Protein AF-A0A6C0BA20-F1 (afdb_monomer_lite)

Radius of gyration: 25.84 Å; chains: 1; bounding box: 67×53×80 Å

Foldseek 3Di:
DDFWDWADWDDDDQKIKIKIFDAAPLQVVLLQCLQFWVDKAKFFALVFKDWPDFPDPDDSSLLSLLRRQAHFLDDPDPVQQQQKKKKAKDKAAAQAKDFDFLVRIFIGGNNHTDPDRRFFADPPPRHGHTRDIWHYDDPPDMGIIIMMGGMDMDICNPSVRGRFKHKDKAFAFPQVVLVVVVVVVVDPDPVVVVVSVVPVSSVHGDHRMMMMMMGGPRVSHDRSLRSSLSSLVSLLVLLQVLLPDDWDWDADPDPAPLKIKTKAFQDDSSNLVLLQVLLVPDDDPWAWPDWDKDDPDPPDRIIIIMTHGPDHDDPVRVSVSSSVSSNVSSSSSCNSVVDDDD

InterPro domains:
  IPR011263 DNA-directed RNA polymerase, RpoA/D/Rpb3-type [PF01193] (17-238)
  IPR011263 DNA-directed RNA polymerase, RpoA/D/Rpb3-type [SM00662] (15-245)
  IPR036603 RNA polymerase, RBP11-like subunit [G3DSA:3.30.1360.10] (10-239)
  IPR036603 RNA polymerase, RBP11-like subunit [G3DSA:3.30.1360.10] (243-342)
  IPR036603 RNA polymerase, RBP11-like subunit [SSF55257] (10-244)
  IPR036603 RNA polymerase, RBP11-like subunit [SSF55257] (254-327)
  IPR036643 DNA-directed RNA polymerase, insert domain superfamily [G3DSA:2.170.120.12] (41-160)
  IPR050518 Archaeal Rpo3/Eukaryotic RPB3 RNA Polymerase Subunit [PTHR11800] (11-136)

Sequence (342 aa):
MAYPILANEDVRDDMLTFTLKNTDVSIANALRRTILGNIRAVVIAKTDCMITVNTTRFNNEILKQRFACLPICLSPNEEEIKTFTLELNKSNSTSATVMVTTEDFKIIENGKPSSKRLFLPDPMTNQYIDILRLRPKMGNVVESIQMTAILSITTGSQTGTANMGNCFYKYTINHEKAEQEWAKKGNDDKHAKKDWDLLDAKRFVIPTSFDFTVESYVTAIYSPTQLIQIACKVIEKELLMFSEHSLQIQPSETTMEKCVDLILHNCDYTIGKTLEYYLFTTKFNIDITYITFLKNHPHDKHGILRIAFKEDQTEETITAMFSEACKESIKYFNVGKELKSK

Organism: NCBI:txid1070528

pLDDT: mean 90.84, std 5.76, range [49.0, 97.31]

Secondary structure (DSSP, 8-state):
-PPPEEEEEEEETTEEEEEEES--HHHHHHHHHHHHHTSEEEE--GGGEEEEEE-SSS-HHHHHHHHHTSPP-----HHHHTTEEEEEEEE--SSS-EEEEGGGPEEEETTEE----SSPPPTTT-PPPEEEEEPPPBTTB--EEEEEEE-EEEEHHHHSS---EEEEEEEEE-HHHHHHHHHHT----HHHHHHHHHTGGGG-EEEEEEEEEEEES-TTT--HHHHHHHHHHHHHHHHHHHHHSPPEEEE-SSS-TTEEEEEEET--HHHHHHHHHHHHHS--SS-EEEEEEE-SSTT-SEEEEEEEESS---HHHHHHHHHHHHHHHGGGGTHHHH----

Structure (mmCIF, N/CA/C/O backbone):
data_AF-A0A6C0BA20-F1
#
_entry.id   AF-A0A6C0BA20-F1
#
loop_
_atom_site.group_PDB
_atom_site.id
_atom_site.type_symbol
_atom_site.label_atom_id
_atom_site.label_alt_id
_atom_site.label_comp_id
_atom_site.label_asym_id
_atom_site.label_entity_id
_atom_site.label_seq_id
_atom_site.pdbx_PDB_ins_code
_atom_site.Cartn_x
_atom_site.Cartn_y
_atom_site.Cartn_z
_atom_site.occupancy
_atom_site.B_iso_or_equiv
_atom_site.auth_seq_id
_atom_site.auth_comp_id
_atom_site.auth_asym_id
_atom_site.auth_atom_id
_atom_site.pdbx_PDB_model_num
ATOM 1 N N . MET A 1 1 ? -9.093 -8.530 25.578 1.00 59.41 1 MET A N 1
ATOM 2 C CA . MET A 1 1 ? -9.132 -8.444 24.103 1.00 59.41 1 MET A CA 1
ATOM 3 C C . MET A 1 1 ? -8.461 -9.665 23.521 1.00 59.41 1 MET A C 1
ATOM 5 O O . MET A 1 1 ? -7.465 -10.097 24.086 1.00 59.41 1 MET A O 1
ATOM 9 N N . ALA A 1 2 ? -8.993 -10.216 22.433 1.00 73.62 2 ALA A N 1
ATOM 10 C CA . ALA A 1 2 ? -8.269 -11.206 21.643 1.00 73.62 2 ALA A CA 1
ATOM 11 C C . ALA A 1 2 ? -7.452 -10.464 20.577 1.00 73.62 2 ALA A C 1
ATOM 13 O O . ALA A 1 2 ? -7.979 -9.554 19.940 1.00 73.62 2 ALA A O 1
ATOM 14 N N . TYR A 1 3 ? -6.177 -10.820 20.427 1.00 86.25 3 TYR A N 1
ATOM 15 C CA . TYR A 1 3 ? -5.346 -10.315 19.337 1.00 86.25 3 TYR A CA 1
ATOM 16 C C . TYR A 1 3 ? -5.544 -11.175 18.076 1.00 86.25 3 TYR A C 1
ATOM 18 O O . TYR A 1 3 ? -5.985 -12.325 18.195 1.00 86.25 3 TYR A O 1
ATOM 26 N N . PRO A 1 4 ? -5.250 -10.631 16.880 1.00 91.50 4 PRO A N 1
ATOM 27 C CA . PRO A 1 4 ? -5.424 -11.334 15.626 1.00 91.50 4 PRO A CA 1
ATOM 28 C C . PRO A 1 4 ? -4.555 -12.586 15.563 1.00 91.50 4 PRO A C 1
ATOM 30 O O . PRO A 1 4 ? -3.438 -12.590 16.070 1.00 91.50 4 PRO A O 1
ATOM 33 N N . ILE A 1 5 ? -5.080 -13.636 14.935 1.00 91.19 5 ILE A N 1
ATOM 34 C CA . ILE A 1 5 ? -4.395 -14.925 14.772 1.00 91.19 5 ILE A CA 1
ATOM 35 C C . ILE A 1 5 ? -4.441 -15.320 13.299 1.00 91.19 5 ILE A C 1
ATOM 37 O O . ILE A 1 5 ? -5.488 -15.190 12.655 1.00 91.19 5 ILE A O 1
ATOM 41 N N . LEU A 1 6 ? -3.323 -15.830 12.786 1.00 92.06 6 LEU A N 1
ATOM 42 C CA . LEU A 1 6 ? -3.225 -16.395 11.443 1.00 92.06 6 LEU A CA 1
ATOM 43 C C . LEU A 1 6 ? -3.636 -17.871 11.429 1.00 92.06 6 LEU A C 1
ATOM 45 O O . LEU A 1 6 ? -3.341 -18.638 12.345 1.00 92.06 6 LEU A O 1
ATOM 49 N N . ALA A 1 7 ? -4.348 -18.272 10.383 1.00 91.38 7 ALA A N 1
ATOM 50 C CA . ALA A 1 7 ? -4.738 -19.653 10.136 1.00 91.38 7 ALA A CA 1
ATOM 51 C C . ALA A 1 7 ? -4.775 -19.940 8.630 1.00 91.38 7 ALA A C 1
ATOM 53 O O . ALA A 1 7 ? -4.877 -19.015 7.829 1.00 91.38 7 ALA A O 1
ATOM 54 N N . ASN A 1 8 ? -4.778 -21.224 8.256 1.00 91.19 8 ASN A N 1
ATOM 55 C CA . ASN A 1 8 ? -4.967 -21.685 6.872 1.00 91.19 8 ASN A CA 1
ATOM 56 C C . ASN A 1 8 ? -3.992 -21.050 5.861 1.00 91.19 8 ASN A C 1
ATOM 58 O O . ASN A 1 8 ? -4.396 -20.682 4.762 1.00 91.19 8 ASN A O 1
ATOM 62 N N . GLU A 1 9 ? -2.728 -20.887 6.247 1.00 92.81 9 GLU A N 1
ATOM 63 C CA . GLU A 1 9 ? -1.701 -20.314 5.376 1.00 92.81 9 GLU A CA 1
ATOM 64 C C . GLU A 1 9 ? -1.364 -21.268 4.220 1.00 92.81 9 GLU A C 1
ATOM 66 O O . GLU A 1 9 ? -0.946 -22.406 4.445 1.00 92.81 9 GLU A O 1
ATOM 71 N N . ASP A 1 10 ? -1.498 -20.785 2.987 1.00 92.81 10 ASP A N 1
ATOM 72 C CA . ASP A 1 10 ? -1.099 -21.491 1.770 1.00 92.81 10 ASP A CA 1
ATOM 73 C C . ASP A 1 10 ? -0.364 -20.532 0.828 1.00 92.81 10 ASP A C 1
ATOM 75 O O . ASP A 1 10 ? -0.892 -19.478 0.463 1.00 92.81 10 ASP A O 1
ATOM 79 N N . VAL A 1 11 ? 0.865 -20.896 0.452 1.00 88.50 11 VAL A N 1
ATOM 80 C CA . VAL A 1 11 ? 1.751 -20.105 -0.415 1.00 88.50 11 VAL A CA 1
ATOM 81 C C . VAL A 1 11 ? 1.926 -20.850 -1.728 1.00 88.50 11 VAL A C 1
ATOM 83 O O . VAL A 1 11 ? 2.366 -22.001 -1.729 1.00 88.50 11 VAL A O 1
ATOM 86 N N . ARG A 1 12 ? 1.618 -20.179 -2.836 1.00 87.06 12 ARG A N 1
ATOM 87 C CA . ARG A 1 12 ? 1.772 -20.687 -4.200 1.00 87.06 12 ARG A CA 1
ATOM 88 C C . ARG A 1 12 ? 2.438 -19.612 -5.044 1.00 87.06 12 ARG A C 1
ATOM 90 O O . ARG A 1 12 ? 1.798 -18.618 -5.359 1.00 87.06 12 ARG A O 1
ATOM 97 N N . ASP A 1 13 ? 3.707 -19.821 -5.375 1.00 83.19 13 ASP A N 1
ATOM 98 C CA . ASP A 1 13 ? 4.512 -18.925 -6.211 1.00 83.19 13 ASP A CA 1
ATOM 99 C C . ASP A 1 13 ? 4.502 -17.460 -5.729 1.00 83.19 13 ASP A C 1
ATOM 101 O O . ASP A 1 13 ? 5.146 -17.113 -4.736 1.00 83.19 13 ASP A O 1
ATOM 105 N N . ASP A 1 14 ? 3.771 -16.601 -6.432 1.00 87.25 14 ASP A N 1
ATOM 106 C CA . ASP A 1 14 ? 3.612 -15.170 -6.191 1.00 87.25 14 ASP A CA 1
ATOM 107 C C . ASP A 1 14 ? 2.401 -14.825 -5.315 1.00 87.25 14 ASP A C 1
ATOM 109 O O . ASP A 1 14 ? 2.171 -13.647 -5.041 1.00 87.25 14 ASP A O 1
ATOM 113 N N . MET A 1 15 ? 1.664 -15.827 -4.828 1.00 92.56 15 MET A N 1
ATOM 114 C CA . MET A 1 15 ? 0.425 -15.667 -4.076 1.00 92.56 15 MET A CA 1
ATOM 115 C C . MET A 1 15 ? 0.485 -16.323 -2.689 1.00 92.56 15 MET A C 1
ATOM 117 O O . MET A 1 15 ? 0.962 -17.443 -2.508 1.00 92.56 15 MET A O 1
ATOM 121 N N . LEU A 1 16 ? -0.063 -15.638 -1.688 1.00 94.25 16 LEU A N 1
ATOM 122 C CA . LEU A 1 16 ? -0.291 -16.141 -0.334 1.00 94.25 16 LEU A CA 1
ATOM 123 C C . LEU A 1 16 ? -1.764 -15.967 0.029 1.00 94.25 16 LEU A C 1
ATOM 125 O O . LEU A 1 16 ? -2.320 -14.870 -0.056 1.00 94.25 16 LEU A O 1
ATOM 129 N N . THR A 1 17 ? -2.382 -17.048 0.491 1.00 95.88 17 THR A N 1
ATOM 130 C CA . THR A 1 17 ? -3.723 -17.036 1.076 1.00 95.88 17 THR A CA 1
ATOM 131 C C . THR A 1 17 ? -3.653 -17.402 2.550 1.00 95.88 17 THR A C 1
ATOM 133 O O . THR A 1 17 ? -2.846 -18.238 2.947 1.00 95.88 17 THR A O 1
ATOM 136 N N . PHE A 1 18 ? -4.456 -16.735 3.376 1.00 95.56 18 PHE A N 1
ATOM 137 C CA . PHE A 1 18 ? -4.543 -17.006 4.811 1.00 95.56 18 PHE A CA 1
ATOM 138 C C . PHE A 1 18 ? -5.864 -16.483 5.376 1.00 95.56 18 PHE A C 1
ATOM 140 O O . PHE A 1 18 ? -6.505 -15.616 4.787 1.00 95.56 18 PHE A O 1
ATOM 147 N N . THR A 1 19 ? -6.253 -16.963 6.552 1.00 96.44 19 THR A N 1
ATOM 148 C CA . THR A 1 19 ? -7.391 -16.446 7.314 1.00 96.44 19 THR A CA 1
ATOM 149 C C . THR A 1 19 ? -6.884 -15.666 8.529 1.00 96.44 19 THR A C 1
ATOM 151 O O . THR A 1 19 ? -6.201 -16.223 9.388 1.00 96.44 19 THR A O 1
ATOM 154 N N . LEU A 1 20 ? -7.266 -14.394 8.642 1.00 95.88 20 LEU A N 1
ATOM 155 C CA . LEU A 1 20 ? -7.047 -13.554 9.819 1.00 95.88 20 LEU A CA 1
ATOM 156 C C . LEU A 1 20 ? -8.270 -13.646 10.739 1.00 95.88 20 LEU A C 1
ATOM 158 O O . LEU A 1 20 ? -9.372 -13.238 10.365 1.00 95.88 20 LEU A O 1
ATOM 162 N N . LYS A 1 21 ? -8.100 -14.212 11.933 1.00 94.81 21 LYS A N 1
ATOM 163 C CA . LYS A 1 21 ? -9.169 -14.397 12.931 1.00 94.81 21 LYS A CA 1
ATOM 164 C C . LYS A 1 21 ? -9.027 -13.409 14.083 1.00 94.81 21 LYS A C 1
ATOM 166 O O . LYS A 1 21 ? -7.950 -12.860 14.290 1.00 94.81 21 LYS A O 1
ATOM 171 N N . ASN A 1 22 ? -10.092 -13.255 14.870 1.00 93.25 22 ASN A N 1
ATOM 172 C CA . ASN A 1 22 ? -10.128 -12.459 16.101 1.00 93.25 22 ASN A CA 1
ATOM 173 C C . ASN A 1 22 ? -9.754 -10.986 15.893 1.00 93.25 22 ASN A C 1
ATOM 175 O O . ASN A 1 22 ? -9.028 -10.404 16.696 1.00 93.25 22 ASN A O 1
ATOM 179 N N . THR A 1 23 ? -10.230 -10.376 14.809 1.00 93.19 23 THR A N 1
ATOM 180 C CA . THR A 1 23 ? -9.906 -8.979 14.514 1.00 93.19 23 THR A CA 1
ATOM 181 C C . THR A 1 23 ? -11.087 -8.197 13.962 1.00 93.19 23 THR A C 1
ATOM 183 O O . THR A 1 23 ? -12.048 -8.778 13.467 1.00 93.19 23 THR A O 1
ATOM 186 N N . ASP A 1 24 ? -11.028 -6.874 14.049 1.00 94.25 24 ASP A N 1
ATOM 187 C CA . ASP A 1 24 ? -12.031 -5.992 13.460 1.00 94.25 24 ASP A CA 1
ATOM 188 C C . ASP A 1 24 ? -11.730 -5.672 11.992 1.00 94.25 24 ASP A C 1
ATOM 190 O O . ASP A 1 24 ? -10.588 -5.746 11.527 1.00 94.25 24 ASP A O 1
ATOM 194 N N . VAL A 1 25 ? -12.769 -5.266 11.260 1.00 94.56 25 VAL A N 1
ATOM 195 C CA . VAL A 1 25 ? -12.650 -4.828 9.865 1.00 94.56 25 VAL A CA 1
ATOM 196 C C . VAL A 1 25 ? -11.661 -3.672 9.707 1.00 94.56 25 VAL A C 1
ATOM 198 O O . VAL A 1 25 ? -10.975 -3.604 8.691 1.00 94.56 25 VAL A O 1
ATOM 201 N N . SER A 1 26 ? -11.537 -2.798 10.708 1.00 94.56 26 SER A N 1
ATOM 202 C CA . SER A 1 26 ? -10.605 -1.669 10.701 1.00 94.56 26 SER A CA 1
ATOM 203 C C . SER A 1 26 ? -9.155 -2.142 10.633 1.00 94.56 26 SER A C 1
ATOM 205 O O . SER A 1 26 ? -8.386 -1.627 9.825 1.00 94.56 26 SER A O 1
ATOM 207 N N . ILE A 1 27 ? -8.805 -3.179 11.398 1.00 95.25 27 ILE A N 1
ATOM 208 C CA . ILE A 1 27 ? -7.458 -3.764 11.436 1.00 95.25 27 ILE A CA 1
ATOM 209 C C . ILE A 1 27 ? -7.165 -4.539 10.147 1.00 95.25 27 ILE A C 1
ATOM 211 O O . ILE A 1 27 ? -6.117 -4.351 9.527 1.00 95.25 27 ILE A O 1
ATOM 215 N N . ALA A 1 28 ? -8.111 -5.373 9.702 1.00 96.00 28 ALA A N 1
ATOM 216 C CA . ALA A 1 28 ? -7.984 -6.114 8.448 1.00 96.00 28 ALA A CA 1
ATOM 217 C C . ALA A 1 28 ? -7.812 -5.161 7.248 1.00 96.00 28 ALA A C 1
ATOM 219 O O . ALA A 1 28 ? -6.927 -5.336 6.406 1.00 96.00 28 ALA A O 1
ATOM 220 N N . ASN A 1 29 ? -8.615 -4.098 7.194 1.00 95.94 29 ASN A N 1
ATOM 221 C CA . ASN A 1 29 ? -8.526 -3.097 6.140 1.00 95.94 29 ASN A CA 1
ATOM 222 C C . ASN A 1 29 ? -7.261 -2.241 6.250 1.00 95.94 29 ASN A C 1
ATOM 224 O O . ASN A 1 29 ? -6.715 -1.858 5.217 1.00 95.94 29 ASN A O 1
ATOM 228 N N . ALA A 1 30 ? -6.777 -1.957 7.463 1.00 96.25 30 ALA A N 1
ATOM 229 C CA . ALA A 1 30 ? -5.516 -1.254 7.660 1.00 96.25 30 ALA A CA 1
ATOM 230 C C . ALA A 1 30 ? -4.355 -2.030 7.023 1.00 96.25 30 ALA A C 1
ATOM 232 O O . ALA A 1 30 ? -3.620 -1.479 6.204 1.00 96.25 30 ALA A O 1
ATOM 233 N N . LEU A 1 31 ? -4.266 -3.337 7.296 1.00 96.00 31 LEU A N 1
ATOM 234 C CA . LEU A 1 31 ? -3.264 -4.205 6.678 1.00 96.00 31 LEU A CA 1
ATOM 235 C C . LEU A 1 31 ? -3.364 -4.187 5.144 1.00 96.00 31 LEU A C 1
ATOM 237 O O . LEU A 1 31 ? -2.364 -3.968 4.459 1.00 96.00 31 LEU A O 1
ATOM 241 N N . ARG A 1 32 ? -4.577 -4.346 4.596 1.00 95.94 32 ARG A N 1
ATOM 242 C CA . ARG A 1 32 ? -4.812 -4.294 3.144 1.00 95.94 32 ARG A CA 1
ATOM 243 C C . ARG A 1 32 ? -4.360 -2.965 2.532 1.00 95.94 32 ARG A C 1
ATOM 245 O O . ARG A 1 32 ? -3.660 -2.966 1.520 1.00 95.94 32 ARG A O 1
ATOM 252 N N . ARG A 1 33 ? -4.787 -1.834 3.103 1.00 94.56 33 ARG A N 1
ATOM 253 C CA . ARG A 1 33 ? -4.474 -0.489 2.590 1.00 94.56 33 ARG A CA 1
ATOM 254 C C . ARG A 1 33 ? -2.969 -0.251 2.556 1.00 94.56 33 ARG A C 1
ATOM 256 O O . ARG A 1 33 ? -2.465 0.266 1.561 1.00 94.56 33 ARG A O 1
ATOM 263 N N . THR A 1 34 ? -2.261 -0.684 3.595 1.00 95.38 34 THR A N 1
ATOM 264 C CA . THR A 1 34 ? -0.809 -0.533 3.666 1.00 95.38 34 THR A CA 1
ATOM 265 C C . THR A 1 34 ? -0.096 -1.375 2.613 1.00 95.38 34 THR A C 1
ATOM 267 O O . THR A 1 34 ? 0.788 -0.844 1.945 1.00 95.38 34 THR A O 1
ATOM 270 N N . ILE A 1 35 ? -0.509 -2.631 2.393 1.00 95.06 35 ILE A N 1
ATOM 271 C CA . ILE A 1 35 ? 0.073 -3.487 1.341 1.00 95.06 35 ILE A CA 1
ATOM 272 C C . ILE A 1 35 ? -0.112 -2.862 -0.049 1.00 95.06 35 ILE A C 1
ATOM 274 O O . ILE A 1 35 ? 0.829 -2.828 -0.837 1.00 95.06 35 ILE A O 1
ATOM 278 N N . LEU A 1 36 ? -1.305 -2.333 -0.337 1.00 93.19 36 LEU A N 1
ATOM 279 C CA . LEU A 1 36 ? -1.614 -1.749 -1.644 1.00 93.19 36 LEU A CA 1
ATOM 280 C C . LEU A 1 36 ? -0.894 -0.423 -1.904 1.00 93.19 36 LEU A C 1
ATOM 282 O O . LEU A 1 36 ? -0.556 -0.137 -3.047 1.00 93.19 36 LEU A O 1
ATOM 286 N N . GLY A 1 37 ? -0.722 0.412 -0.876 1.00 91.56 37 GLY A N 1
ATOM 287 C CA . GLY A 1 37 ? -0.371 1.817 -1.079 1.00 91.56 37 GLY A CA 1
ATOM 288 C C . GLY A 1 37 ? 0.902 2.297 -0.397 1.00 91.56 37 GLY A C 1
ATOM 289 O O . GLY A 1 37 ? 1.538 3.199 -0.927 1.00 91.56 37 GLY A O 1
ATOM 290 N N . ASN A 1 38 ? 1.289 1.742 0.751 1.00 92.12 38 ASN A N 1
ATOM 291 C CA . ASN A 1 38 ? 2.282 2.369 1.639 1.00 92.12 38 ASN A CA 1
ATOM 292 C C . ASN A 1 38 ? 3.597 1.583 1.756 1.00 92.12 38 ASN A C 1
ATOM 294 O O . ASN A 1 38 ? 4.453 1.918 2.574 1.00 92.12 38 ASN A O 1
ATOM 298 N N . ILE A 1 39 ? 3.795 0.566 0.917 1.00 93.44 39 ILE A N 1
ATOM 299 C CA . ILE A 1 39 ? 5.095 -0.092 0.761 1.00 93.44 39 ILE A CA 1
ATOM 300 C C . ILE A 1 39 ? 5.961 0.743 -0.191 1.00 93.44 39 ILE A C 1
ATOM 302 O O . ILE A 1 39 ? 5.503 1.180 -1.247 1.00 93.44 39 ILE A O 1
ATOM 306 N N . ARG A 1 40 ? 7.215 0.996 0.204 1.00 92.44 40 ARG A N 1
ATOM 307 C CA . ARG A 1 40 ? 8.188 1.753 -0.598 1.00 92.44 40 ARG A CA 1
ATOM 308 C C . ARG A 1 40 ? 8.650 0.925 -1.800 1.00 92.44 40 ARG A C 1
ATOM 310 O O . ARG A 1 40 ? 8.988 -0.244 -1.638 1.00 92.44 40 ARG A O 1
ATOM 317 N N . ALA A 1 41 ? 8.743 1.563 -2.961 1.00 92.62 41 ALA A N 1
ATOM 318 C CA . ALA A 1 41 ? 9.252 0.979 -4.198 1.00 92.62 41 ALA A CA 1
ATOM 319 C C . ALA A 1 41 ? 10.246 1.922 -4.882 1.00 92.62 41 ALA A C 1
ATOM 321 O O . ALA A 1 41 ? 10.147 3.145 -4.737 1.00 92.62 41 ALA A O 1
ATOM 322 N N . VAL A 1 42 ? 11.176 1.352 -5.648 1.00 93.56 42 VAL A N 1
ATOM 323 C CA . VAL A 1 42 ? 12.060 2.110 -6.541 1.00 93.56 42 VAL A CA 1
ATOM 324 C C . VAL A 1 42 ? 11.344 2.329 -7.872 1.00 93.56 42 VAL A C 1
ATOM 326 O O . VAL A 1 42 ? 10.831 1.382 -8.461 1.00 93.56 42 VAL A O 1
ATOM 329 N N . VAL A 1 43 ? 11.311 3.572 -8.351 1.00 93.38 43 VAL A N 1
ATOM 330 C CA . VAL A 1 43 ? 10.642 3.963 -9.599 1.00 93.38 43 VAL A CA 1
ATOM 331 C C . VAL A 1 43 ? 11.468 4.969 -10.396 1.00 93.38 43 VAL A C 1
ATOM 333 O O . VAL A 1 43 ? 12.378 5.614 -9.871 1.00 93.38 43 VAL A O 1
ATOM 336 N N . ILE A 1 44 ? 11.083 5.164 -11.658 1.00 94.38 44 ILE A N 1
ATOM 337 C CA . ILE A 1 44 ? 11.479 6.328 -12.455 1.00 94.38 44 ILE A CA 1
ATOM 338 C C . ILE A 1 44 ? 10.407 7.404 -12.270 1.00 94.38 44 ILE A C 1
ATOM 340 O O . ILE A 1 44 ? 9.364 7.366 -12.925 1.00 94.38 44 ILE A O 1
ATOM 344 N N . ALA A 1 45 ? 10.618 8.364 -11.370 1.00 91.06 45 ALA A N 1
ATOM 345 C CA . ALA A 1 45 ? 9.637 9.430 -11.195 1.00 91.06 45 ALA A CA 1
ATOM 346 C C . ALA A 1 45 ? 9.571 10.315 -12.452 1.00 91.06 45 ALA A C 1
ATOM 348 O O . ALA A 1 45 ? 10.559 10.518 -13.157 1.00 91.06 45 ALA A O 1
ATOM 349 N N . LYS A 1 46 ? 8.398 10.896 -12.730 1.00 89.25 46 LYS A N 1
ATOM 350 C CA . LYS A 1 46 ? 8.201 11.746 -13.920 1.00 89.25 46 LYS A CA 1
ATOM 351 C C . LYS A 1 46 ? 9.140 12.953 -13.964 1.00 89.25 46 LYS A C 1
ATOM 353 O O . LYS A 1 46 ? 9.534 13.373 -15.049 1.00 89.25 46 LYS A O 1
ATOM 358 N N . THR A 1 47 ? 9.450 13.523 -12.800 1.00 89.19 47 THR A N 1
ATOM 359 C CA . THR A 1 47 ? 10.375 14.657 -12.636 1.00 89.19 47 THR A CA 1
ATOM 360 C C . THR A 1 47 ? 11.820 14.270 -12.913 1.00 89.19 47 THR A C 1
ATOM 362 O O . THR A 1 47 ? 12.608 15.108 -13.337 1.00 89.19 47 THR A O 1
ATOM 365 N N . ASP A 1 48 ? 12.131 12.992 -12.733 1.00 90.56 48 ASP A N 1
ATOM 366 C CA . ASP A 1 48 ? 13.484 12.448 -12.717 1.00 90.56 48 ASP A CA 1
ATOM 367 C C . ASP A 1 48 ? 13.847 11.786 -14.053 1.00 90.56 48 ASP A C 1
ATOM 369 O O . ASP A 1 48 ? 14.906 11.178 -14.194 1.00 90.56 48 ASP A O 1
ATOM 373 N N . CYS A 1 49 ? 12.963 11.918 -15.047 1.00 93.44 49 CYS A N 1
ATOM 374 C CA . CYS A 1 49 ? 13.132 11.439 -16.409 1.00 93.44 49 CYS A CA 1
ATOM 375 C C . CYS A 1 49 ? 13.266 12.619 -17.377 1.00 93.44 49 CYS A C 1
ATOM 377 O O . CYS A 1 49 ? 12.324 13.387 -17.605 1.00 93.44 49 CYS A O 1
ATOM 379 N N . MET A 1 50 ? 14.438 12.729 -17.998 1.00 95.69 50 MET A N 1
ATOM 380 C CA . MET A 1 50 ? 14.741 13.731 -19.009 1.00 95.69 50 MET A CA 1
ATOM 381 C C . MET A 1 50 ? 14.766 13.082 -20.392 1.00 95.69 50 MET A C 1
ATOM 383 O O . MET A 1 50 ? 15.639 12.275 -20.704 1.00 95.69 50 MET A O 1
ATOM 387 N N . ILE A 1 51 ? 13.813 13.464 -21.240 1.00 96.12 51 ILE A N 1
ATOM 388 C CA . ILE A 1 51 ? 13.738 13.027 -22.636 1.00 96.12 51 ILE A CA 1
ATOM 389 C C . ILE A 1 51 ? 14.394 14.104 -23.500 1.00 96.12 51 ILE A C 1
ATOM 391 O O . ILE A 1 51 ? 13.876 15.216 -23.594 1.00 96.12 51 ILE A O 1
ATOM 395 N N . THR A 1 52 ? 15.532 13.783 -24.115 1.00 96.12 52 THR A N 1
ATOM 396 C CA . THR A 1 52 ? 16.302 14.725 -24.943 1.00 96.12 52 THR A CA 1
ATOM 397 C C . THR A 1 52 ? 15.854 14.701 -26.399 1.00 96.12 52 THR A C 1
ATOM 399 O O . THR A 1 52 ? 15.781 15.747 -27.039 1.00 96.12 52 THR A O 1
ATOM 402 N N . VAL A 1 53 ? 15.509 13.521 -26.919 1.00 95.50 53 VAL A N 1
ATOM 403 C CA . VAL A 1 53 ? 15.008 13.340 -28.286 1.00 95.50 53 VAL A CA 1
ATOM 404 C C . VAL A 1 53 ? 13.780 12.447 -28.242 1.00 95.50 53 VAL A C 1
ATOM 406 O O . VAL A 1 53 ? 13.843 11.330 -27.741 1.00 95.50 53 VAL A O 1
ATOM 409 N N . ASN A 1 54 ? 12.667 12.920 -28.796 1.00 95.56 54 ASN A N 1
ATOM 410 C CA . ASN A 1 54 ? 11.474 12.111 -29.014 1.00 95.56 54 ASN A CA 1
ATOM 411 C C . ASN A 1 54 ? 10.828 12.506 -30.339 1.00 95.56 54 ASN A C 1
ATOM 413 O O . ASN A 1 54 ? 10.197 13.556 -30.443 1.00 95.56 54 ASN A O 1
ATOM 417 N N . THR A 1 55 ? 10.984 11.654 -31.347 1.00 94.00 55 THR A N 1
ATOM 418 C CA . THR A 1 55 ? 10.311 11.797 -32.649 1.00 94.00 55 THR A CA 1
ATOM 419 C C . THR A 1 55 ? 9.199 10.760 -32.833 1.00 94.00 55 THR A C 1
ATOM 421 O O . THR A 1 55 ? 8.721 10.540 -33.945 1.00 94.00 55 THR A O 1
ATOM 424 N N . THR A 1 56 ? 8.776 10.113 -31.742 1.00 92.88 56 THR A N 1
ATOM 425 C CA . THR A 1 56 ? 7.735 9.078 -31.735 1.00 92.88 56 THR A CA 1
ATOM 426 C C . THR A 1 56 ? 6.324 9.683 -31.730 1.00 92.88 56 THR A C 1
ATOM 428 O O . THR A 1 56 ? 6.130 10.897 -31.665 1.00 92.88 56 THR A O 1
ATOM 431 N N . ARG A 1 57 ? 5.294 8.827 -31.786 1.00 91.12 57 ARG A N 1
ATOM 432 C CA . ARG A 1 57 ? 3.880 9.244 -31.719 1.00 91.12 57 ARG A CA 1
ATOM 433 C C . ARG A 1 57 ? 3.394 9.570 -30.306 1.00 91.12 57 ARG A C 1
ATOM 435 O O . ARG A 1 57 ? 2.338 10.185 -30.172 1.00 91.12 57 ARG A O 1
ATOM 442 N N . PHE A 1 58 ? 4.114 9.140 -29.271 1.00 94.88 58 PHE A N 1
ATOM 443 C CA . PHE A 1 58 ? 3.762 9.470 -27.895 1.00 94.88 58 PHE A CA 1
ATOM 444 C C . PHE A 1 58 ? 4.383 10.804 -27.504 1.00 94.88 58 PHE A C 1
ATOM 446 O O . PHE A 1 58 ? 5.550 11.064 -27.786 1.00 94.88 58 PHE A O 1
ATOM 453 N N . ASN A 1 59 ? 3.610 11.641 -26.815 1.00 94.81 59 ASN A N 1
ATOM 454 C CA . ASN A 1 59 ? 4.178 12.826 -26.191 1.00 94.81 59 ASN A CA 1
ATOM 455 C C . ASN A 1 59 ? 5.062 12.429 -24.991 1.00 94.81 59 ASN A C 1
ATOM 457 O O . ASN A 1 59 ? 4.988 11.311 -24.472 1.00 94.81 59 ASN A O 1
ATOM 461 N N . ASN A 1 60 ? 5.890 13.369 -24.540 1.00 95.94 60 ASN A N 1
ATOM 462 C CA . ASN A 1 60 ? 6.839 13.122 -23.455 1.00 95.94 60 ASN A CA 1
ATOM 463 C C . ASN A 1 60 ? 6.145 12.708 -22.151 1.00 95.94 60 ASN A C 1
ATOM 465 O O . ASN A 1 60 ? 6.650 11.844 -21.447 1.00 95.94 60 ASN A O 1
ATOM 469 N N . GLU A 1 61 ? 4.979 13.274 -21.840 1.00 95.06 61 GLU A N 1
ATOM 470 C CA . GLU A 1 61 ? 4.287 13.002 -20.577 1.00 95.06 61 GLU A CA 1
ATOM 471 C C . GLU A 1 61 ? 3.662 11.601 -20.523 1.00 95.06 61 GLU A C 1
ATOM 473 O O . GLU A 1 61 ? 3.712 10.945 -19.482 1.00 95.06 61 GLU A O 1
ATOM 478 N N . ILE A 1 62 ? 3.156 11.088 -21.650 1.00 94.81 62 ILE A N 1
ATOM 479 C CA . ILE A 1 62 ? 2.713 9.694 -21.761 1.00 94.81 62 ILE A CA 1
ATOM 480 C C . ILE A 1 62 ? 3.908 8.759 -21.570 1.00 94.81 62 ILE A C 1
ATOM 482 O O . ILE A 1 62 ? 3.799 7.784 -20.830 1.00 94.81 62 ILE A O 1
ATOM 486 N N . LEU A 1 63 ? 5.055 9.054 -22.190 1.00 95.31 63 LEU A N 1
ATOM 487 C CA . LEU A 1 63 ? 6.259 8.236 -22.025 1.00 95.31 63 LEU A CA 1
ATOM 488 C C . LEU A 1 63 ? 6.753 8.246 -20.576 1.00 95.31 63 LEU A C 1
ATOM 490 O O . LEU A 1 63 ? 6.951 7.179 -20.006 1.00 95.31 63 LEU A O 1
ATOM 494 N N . LYS A 1 64 ? 6.845 9.421 -19.945 1.00 95.12 64 LYS A N 1
ATOM 495 C CA . LYS A 1 64 ? 7.189 9.554 -18.522 1.00 95.12 64 LYS A CA 1
ATOM 496 C C . LYS A 1 64 ? 6.236 8.776 -17.617 1.00 95.12 64 LYS A C 1
ATOM 498 O O . LYS A 1 64 ? 6.693 8.114 -16.693 1.00 95.12 64 LYS A O 1
ATOM 503 N N . GLN A 1 65 ? 4.926 8.810 -17.882 1.00 93.56 65 GLN A N 1
ATOM 504 C CA . GLN A 1 65 ? 3.959 7.992 -17.143 1.00 93.56 65 GLN A CA 1
ATOM 505 C C . GLN A 1 65 ? 4.228 6.496 -17.331 1.00 93.56 65 GLN A C 1
ATOM 507 O O . GLN A 1 65 ? 4.185 5.753 -16.357 1.00 93.56 65 GLN A O 1
ATOM 512 N N . ARG A 1 66 ? 4.510 6.045 -18.559 1.00 94.25 66 ARG A N 1
ATOM 513 C CA . ARG A 1 66 ? 4.827 4.635 -18.826 1.00 94.25 66 ARG A CA 1
ATOM 514 C C . ARG A 1 66 ? 6.106 4.201 -18.120 1.00 94.25 66 ARG A C 1
ATOM 516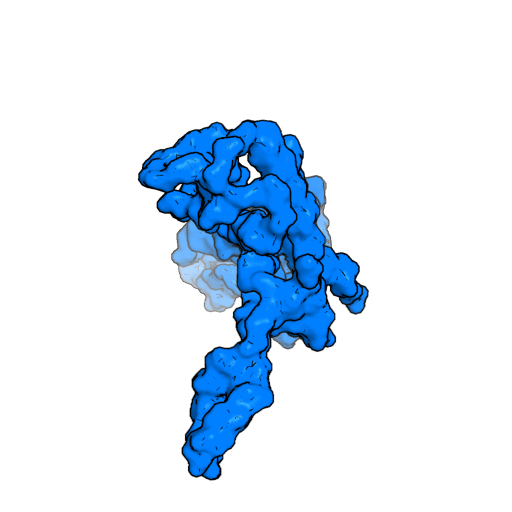 O O . ARG A 1 66 ? 6.102 3.128 -17.534 1.00 94.25 66 ARG A O 1
ATOM 523 N N . PHE A 1 67 ? 7.148 5.034 -18.131 1.00 94.56 67 PHE A N 1
ATOM 524 C CA . PHE A 1 67 ? 8.397 4.780 -17.408 1.00 94.56 67 PHE A CA 1
ATOM 525 C C . PHE A 1 67 ? 8.177 4.677 -15.896 1.00 94.56 67 PHE A C 1
ATOM 527 O O . PHE A 1 67 ? 8.731 3.781 -15.267 1.00 94.56 67 PHE A O 1
ATOM 534 N N . ALA A 1 68 ? 7.322 5.532 -15.327 1.00 93.81 68 ALA A N 1
ATOM 535 C CA . ALA A 1 68 ? 6.979 5.482 -13.907 1.00 93.81 68 ALA A CA 1
ATOM 536 C C . ALA A 1 68 ? 6.247 4.192 -13.502 1.00 93.81 68 ALA A C 1
ATOM 538 O O . ALA A 1 68 ? 6.400 3.739 -12.375 1.00 93.81 68 ALA A O 1
ATOM 539 N N . CYS A 1 69 ? 5.482 3.586 -14.416 1.00 92.00 69 CYS A N 1
ATOM 540 C CA . CYS A 1 69 ? 4.792 2.316 -14.181 1.00 92.00 69 CYS A CA 1
ATOM 541 C C . CYS A 1 69 ? 5.682 1.073 -14.358 1.00 92.00 69 CYS A C 1
ATOM 543 O O . CYS A 1 69 ? 5.178 -0.039 -14.206 1.00 92.00 69 CYS A O 1
ATOM 545 N N . LEU A 1 70 ? 6.954 1.214 -14.748 1.00 92.56 70 LEU A N 1
ATOM 546 C CA . LEU A 1 70 ? 7.815 0.052 -14.960 1.00 92.56 70 LEU A CA 1
ATOM 547 C C . LEU A 1 70 ? 8.230 -0.561 -13.613 1.00 92.56 70 LEU A C 1
ATOM 549 O O . LEU A 1 70 ? 8.771 0.159 -12.771 1.00 92.56 70 LEU A O 1
ATOM 553 N N . PRO A 1 71 ? 8.044 -1.878 -13.409 1.00 90.12 71 PRO A N 1
ATOM 554 C CA . PRO A 1 71 ? 8.505 -2.548 -12.202 1.00 90.12 71 PRO A CA 1
ATOM 555 C C . PRO A 1 71 ? 10.033 -2.644 -12.212 1.00 90.12 71 PRO A C 1
ATOM 557 O O . PRO A 1 71 ? 10.624 -3.286 -13.083 1.00 90.12 71 PRO A O 1
ATOM 560 N N . ILE A 1 72 ? 10.677 -2.008 -11.236 1.00 91.62 72 ILE A N 1
ATOM 561 C CA . ILE A 1 72 ? 12.130 -2.051 -11.057 1.00 91.62 72 ILE A CA 1
ATOM 562 C C . ILE A 1 72 ? 12.447 -3.078 -9.983 1.00 91.62 72 ILE A C 1
ATOM 564 O O . ILE A 1 72 ? 11.997 -2.942 -8.851 1.00 91.62 72 ILE A O 1
ATOM 568 N N . CYS A 1 73 ? 13.250 -4.079 -10.330 1.00 90.62 73 CYS A N 1
ATOM 569 C CA . CYS A 1 73 ? 13.700 -5.166 -9.464 1.00 90.62 73 CYS A CA 1
ATOM 570 C C . CYS A 1 73 ? 14.878 -4.726 -8.576 1.00 90.62 73 CYS A C 1
ATOM 572 O O . CYS A 1 73 ? 15.966 -5.294 -8.647 1.00 90.62 73 CYS A O 1
ATOM 574 N N . LEU A 1 74 ? 14.675 -3.680 -7.770 1.00 90.88 74 LEU A N 1
ATOM 575 C CA . LEU A 1 74 ? 15.651 -3.159 -6.818 1.00 90.88 74 LEU A CA 1
ATOM 576 C C . LEU A 1 74 ? 15.000 -2.853 -5.467 1.00 90.88 74 LEU A C 1
ATOM 578 O O . LEU A 1 74 ? 13.938 -2.234 -5.394 1.00 90.88 74 LEU A O 1
ATOM 582 N N . SER A 1 75 ? 15.672 -3.246 -4.388 1.00 89.00 75 SER A N 1
ATOM 583 C CA . SER A 1 75 ? 15.257 -2.900 -3.029 1.00 89.00 75 SER A CA 1
ATOM 584 C C . SER A 1 75 ? 15.377 -1.386 -2.784 1.00 89.00 75 SER A C 1
ATOM 586 O O . SER A 1 75 ? 16.331 -0.763 -3.250 1.00 89.00 75 SER A O 1
ATOM 588 N N . PRO A 1 76 ? 14.458 -0.765 -2.023 1.00 89.00 76 PRO A N 1
ATOM 589 C CA . PRO A 1 76 ? 14.445 0.676 -1.782 1.00 89.00 76 PRO A CA 1
ATOM 590 C C . PRO A 1 76 ? 15.527 1.103 -0.773 1.00 89.00 76 PRO A C 1
ATOM 592 O O . PRO A 1 76 ? 15.230 1.420 0.379 1.00 89.00 76 PRO A O 1
ATOM 595 N N . ASN A 1 77 ? 16.786 1.127 -1.216 1.00 92.06 77 ASN A N 1
ATOM 596 C CA . ASN A 1 77 ? 17.935 1.649 -0.474 1.00 92.06 77 ASN A CA 1
ATOM 597 C C . ASN A 1 77 ? 18.387 2.999 -1.061 1.00 92.06 77 ASN A C 1
ATOM 599 O O . ASN A 1 77 ? 18.873 3.064 -2.186 1.00 92.06 77 ASN A O 1
ATOM 603 N N . GLU A 1 78 ? 18.249 4.080 -0.289 1.00 89.94 78 GLU A N 1
ATOM 604 C CA . GLU A 1 78 ? 18.534 5.451 -0.742 1.00 89.94 78 GLU A CA 1
ATOM 605 C C . GLU A 1 78 ? 19.991 5.707 -1.143 1.00 89.94 78 GLU A C 1
ATOM 607 O O . GLU A 1 78 ? 20.243 6.575 -1.979 1.00 89.94 78 GLU A O 1
ATOM 612 N N . GLU A 1 79 ? 20.950 4.998 -0.554 1.00 90.12 79 GLU A N 1
ATOM 613 C CA . GLU A 1 79 ? 22.363 5.139 -0.914 1.00 90.12 79 GLU A CA 1
ATOM 614 C C . GLU A 1 79 ? 22.658 4.402 -2.218 1.00 90.12 79 GLU A C 1
ATOM 616 O O . GLU A 1 79 ? 23.324 4.942 -3.100 1.00 90.12 79 GLU A O 1
ATOM 621 N N . GLU A 1 80 ? 22.096 3.201 -2.369 1.00 88.75 80 GLU A N 1
ATOM 622 C CA . GLU A 1 80 ? 22.312 2.366 -3.547 1.00 88.75 80 GLU A CA 1
ATOM 623 C C . GLU A 1 80 ? 21.688 2.991 -4.801 1.00 88.75 80 GLU A C 1
ATOM 625 O O . GLU A 1 80 ? 22.359 3.102 -5.829 1.00 88.75 80 GLU A O 1
ATOM 630 N N . ILE A 1 81 ? 20.441 3.477 -4.725 1.00 92.00 81 ILE A N 1
ATOM 631 C CA . ILE A 1 81 ? 19.743 4.022 -5.903 1.00 92.00 81 ILE A CA 1
ATOM 632 C C . ILE A 1 81 ? 20.469 5.215 -6.536 1.00 92.00 81 ILE A C 1
ATOM 634 O O . ILE A 1 81 ? 20.421 5.377 -7.752 1.00 92.00 81 ILE A O 1
ATOM 638 N N . LYS A 1 82 ? 21.161 6.036 -5.732 1.00 91.31 82 LYS A N 1
ATOM 639 C CA . LYS A 1 82 ? 21.855 7.250 -6.199 1.00 91.31 82 LYS A CA 1
ATOM 640 C C . LYS A 1 82 ? 23.056 6.931 -7.079 1.00 91.31 82 LYS A C 1
ATOM 642 O O . LYS A 1 82 ? 23.522 7.797 -7.814 1.00 91.31 82 LYS A O 1
ATOM 647 N N . THR A 1 83 ? 23.561 5.704 -6.994 1.00 90.94 83 THR A N 1
ATOM 648 C CA . THR A 1 83 ? 24.669 5.241 -7.830 1.00 90.94 83 THR A CA 1
ATOM 649 C C . THR A 1 83 ? 24.223 4.907 -9.252 1.00 90.94 83 THR A C 1
ATOM 651 O O . THR A 1 83 ? 25.077 4.824 -10.137 1.00 90.94 83 THR A O 1
ATOM 654 N N . PHE A 1 84 ? 22.913 4.741 -9.481 1.00 93.19 84 PHE A N 1
ATOM 655 C CA . PHE A 1 84 ? 22.352 4.296 -10.749 1.00 93.19 84 PHE A CA 1
ATOM 656 C C . PHE A 1 84 ? 21.768 5.428 -11.592 1.00 93.19 84 PHE A C 1
ATOM 658 O O . PHE A 1 84 ? 20.947 6.223 -11.134 1.00 93.19 84 PHE A O 1
ATOM 665 N N . THR A 1 85 ? 22.096 5.387 -12.880 1.00 94.06 85 THR A N 1
ATOM 666 C CA . THR A 1 85 ? 21.463 6.181 -13.934 1.00 94.06 85 THR A CA 1
ATOM 667 C C . THR A 1 85 ? 21.005 5.249 -15.050 1.00 94.06 85 THR A C 1
ATOM 669 O O . THR A 1 85 ? 21.721 4.325 -15.441 1.00 94.06 85 THR A O 1
ATOM 672 N N . LEU A 1 86 ? 19.807 5.493 -15.573 1.00 95.00 86 LEU A N 1
ATOM 673 C CA . LEU A 1 86 ? 19.224 4.763 -16.692 1.00 95.00 86 LEU A CA 1
ATOM 674 C C . LEU A 1 86 ? 19.319 5.587 -17.970 1.00 95.00 86 LEU A C 1
ATOM 676 O O . LEU A 1 86 ? 18.881 6.736 -18.006 1.00 95.00 86 LEU A O 1
ATOM 680 N N . GLU A 1 87 ? 19.818 4.977 -19.037 1.00 95.38 87 GLU A N 1
ATOM 681 C CA . GLU A 1 87 ? 19.856 5.572 -20.368 1.00 95.38 87 GLU A CA 1
ATOM 682 C C . GLU A 1 87 ? 19.119 4.691 -21.371 1.00 95.38 87 GLU A C 1
ATOM 684 O O . GLU A 1 87 ? 19.331 3.482 -21.441 1.00 95.38 87 GLU A O 1
ATOM 689 N N . LEU A 1 88 ? 18.285 5.307 -22.201 1.00 95.69 88 LEU A N 1
ATOM 690 C CA . LEU A 1 88 ? 17.649 4.652 -23.338 1.00 95.69 88 LEU A CA 1
ATOM 691 C C . LEU A 1 88 ? 17.976 5.466 -24.580 1.00 95.69 88 LEU A C 1
ATOM 693 O O . LEU A 1 88 ? 17.683 6.658 -24.631 1.00 95.69 88 LEU A O 1
ATOM 697 N N . ASN A 1 89 ? 18.584 4.830 -25.577 1.00 95.94 89 ASN A N 1
ATOM 698 C CA . ASN A 1 89 ? 18.868 5.447 -26.867 1.00 95.94 89 ASN A CA 1
ATOM 699 C C . ASN A 1 89 ? 18.608 4.426 -27.974 1.00 95.94 89 ASN A C 1
ATOM 701 O O . ASN A 1 89 ? 19.391 3.491 -28.166 1.00 95.94 89 ASN A O 1
ATOM 705 N N . LYS A 1 90 ? 17.491 4.603 -28.683 1.00 95.00 90 LYS A N 1
ATOM 706 C CA . LYS A 1 90 ? 17.073 3.717 -29.769 1.00 95.00 90 LYS A CA 1
ATOM 707 C C . LYS A 1 90 ? 16.528 4.527 -30.936 1.00 95.00 90 LYS A C 1
ATOM 709 O O . LYS A 1 90 ? 15.763 5.472 -30.753 1.00 95.00 90 LYS A O 1
ATOM 714 N N . SER A 1 91 ? 16.889 4.124 -32.147 1.00 93.56 91 SER A N 1
ATOM 715 C CA . SER A 1 91 ? 16.361 4.665 -33.398 1.00 93.56 91 SER A CA 1
ATOM 716 C C . SER A 1 91 ? 16.008 3.529 -34.352 1.00 93.56 91 SER A C 1
ATOM 718 O O . SER A 1 91 ? 16.598 2.449 -34.280 1.00 93.56 91 SER A O 1
ATOM 720 N N . ASN A 1 92 ? 15.029 3.753 -35.233 1.00 93.38 92 ASN A N 1
ATOM 721 C CA . ASN A 1 92 ? 14.623 2.760 -36.224 1.00 93.38 92 ASN A CA 1
ATOM 722 C C . ASN A 1 92 ? 14.976 3.187 -37.653 1.00 93.38 92 ASN A C 1
ATOM 724 O O . ASN A 1 92 ? 14.258 3.944 -38.303 1.00 93.38 92 ASN A O 1
ATOM 728 N N . SER A 1 93 ? 16.082 2.651 -38.161 1.00 89.25 93 SER A N 1
ATOM 729 C CA . SER A 1 93 ? 16.521 2.830 -39.547 1.00 89.25 93 SER A CA 1
ATOM 730 C C . SER A 1 93 ? 16.019 1.738 -40.501 1.00 89.25 93 SER A C 1
ATOM 732 O O . SER A 1 93 ? 16.334 1.788 -41.691 1.00 89.25 93 SER A O 1
ATOM 734 N N . THR A 1 94 ? 15.259 0.758 -40.006 1.00 90.62 94 THR A N 1
ATOM 735 C CA . THR A 1 94 ? 14.828 -0.419 -40.772 1.00 90.62 94 THR A CA 1
ATOM 736 C C . THR A 1 94 ? 13.503 -0.190 -41.507 1.00 90.62 94 THR A C 1
ATOM 738 O O . THR A 1 94 ? 12.805 0.802 -41.286 1.00 90.62 94 THR A O 1
ATOM 741 N N . SER A 1 95 ? 13.149 -1.117 -42.402 1.00 87.62 95 SER A N 1
ATOM 742 C CA . SER A 1 95 ? 11.860 -1.149 -43.107 1.00 87.62 95 SER A CA 1
ATOM 743 C C . SER A 1 95 ? 10.728 -1.797 -42.295 1.00 87.62 95 SER A C 1
ATOM 745 O O . SER A 1 95 ? 9.585 -1.800 -42.748 1.00 87.62 95 SER A O 1
ATOM 747 N N . ALA A 1 96 ? 11.020 -2.313 -41.097 1.00 91.50 96 ALA A N 1
ATOM 748 C CA . ALA A 1 96 ? 10.052 -2.933 -40.197 1.00 91.50 96 ALA A CA 1
ATOM 749 C C . ALA A 1 96 ? 9.857 -2.093 -38.926 1.00 91.50 96 ALA A C 1
ATOM 751 O O . ALA A 1 96 ? 10.686 -1.254 -38.576 1.00 91.50 96 ALA A O 1
ATOM 752 N N . THR A 1 97 ? 8.734 -2.286 -38.237 1.00 91.94 97 THR A N 1
ATOM 753 C CA . THR A 1 97 ? 8.496 -1.654 -36.932 1.00 91.94 97 THR A CA 1
ATOM 754 C C . THR A 1 97 ? 9.407 -2.294 -35.890 1.00 91.94 97 THR A C 1
ATOM 756 O O . THR A 1 97 ? 9.454 -3.517 -35.789 1.00 91.94 97 THR A O 1
ATOM 759 N N . VAL A 1 98 ? 10.093 -1.473 -35.095 1.00 93.69 98 VAL A N 1
ATOM 760 C CA . VAL A 1 98 ? 10.957 -1.929 -33.999 1.00 93.69 98 VAL A CA 1
ATOM 761 C C . VAL A 1 98 ? 10.272 -1.643 -32.669 1.00 93.69 98 VAL A C 1
ATOM 763 O O . VAL A 1 98 ? 9.801 -0.529 -32.430 1.00 93.69 98 VAL A O 1
ATOM 766 N N . MET A 1 99 ? 10.214 -2.652 -31.805 1.00 94.38 99 MET A N 1
ATOM 767 C CA . MET A 1 99 ? 9.739 -2.509 -30.432 1.00 94.38 99 MET A CA 1
ATOM 768 C C . MET A 1 99 ? 10.877 -2.011 -29.547 1.00 94.38 99 MET A C 1
ATOM 770 O O . MET A 1 99 ? 11.993 -2.515 -29.638 1.00 94.38 99 MET A O 1
ATOM 774 N N . VAL A 1 100 ? 10.589 -1.016 -28.713 1.00 95.25 100 VAL A N 1
ATOM 775 C CA . VAL A 1 100 ? 11.479 -0.581 -27.636 1.00 95.25 100 VAL A CA 1
ATOM 776 C C . VAL A 1 100 ? 10.963 -1.203 -26.355 1.00 95.25 100 VAL A C 1
ATOM 778 O O . VAL A 1 100 ? 9.804 -0.979 -25.988 1.00 95.25 100 VAL A O 1
ATOM 781 N N . THR A 1 101 ? 11.813 -1.976 -25.695 1.00 96.00 101 THR A N 1
ATOM 782 C CA . THR A 1 101 ? 11.448 -2.757 -24.510 1.00 96.00 101 THR A CA 1
ATOM 783 C C . THR A 1 101 ? 12.291 -2.363 -23.303 1.00 96.00 101 THR A C 1
ATOM 785 O O . THR A 1 101 ? 13.233 -1.576 -23.416 1.00 96.00 101 THR A O 1
ATOM 788 N N . THR A 1 102 ? 11.980 -2.917 -22.131 1.00 94.88 102 THR A N 1
ATOM 789 C CA . THR A 1 102 ? 12.808 -2.726 -20.933 1.00 94.88 102 THR A CA 1
ATOM 790 C C . THR A 1 102 ? 14.211 -3.336 -21.033 1.00 94.88 102 THR A C 1
ATOM 792 O O . THR A 1 102 ? 15.078 -2.959 -20.248 1.00 94.88 102 THR A O 1
ATOM 795 N N . GLU A 1 103 ? 14.475 -4.210 -22.009 1.00 94.69 103 GLU A N 1
ATOM 796 C CA . GLU A 1 103 ? 15.823 -4.723 -22.299 1.00 94.69 103 GLU A CA 1
ATOM 797 C C . GLU A 1 103 ? 16.752 -3.639 -22.861 1.00 94.69 103 GLU A C 1
ATOM 799 O O . GLU A 1 103 ? 17.962 -3.673 -22.651 1.00 94.69 103 GLU A O 1
ATOM 804 N N . ASP A 1 104 ? 16.192 -2.649 -23.562 1.00 94.69 104 ASP A N 1
ATOM 805 C CA . ASP A 1 104 ? 16.971 -1.610 -24.238 1.00 94.69 104 ASP A CA 1
ATOM 806 C C . ASP A 1 104 ? 17.565 -0.568 -23.268 1.00 94.69 104 ASP A C 1
ATOM 808 O O . ASP A 1 104 ? 18.338 0.299 -23.693 1.00 94.69 104 ASP A O 1
ATOM 812 N N . PHE A 1 105 ? 17.223 -0.627 -21.974 1.00 94.94 105 PHE A N 1
ATOM 813 C CA . PHE A 1 105 ? 17.804 0.247 -20.958 1.00 94.94 105 PHE A CA 1
ATOM 814 C C . PHE A 1 105 ? 19.261 -0.115 -20.676 1.00 94.94 105 PHE A C 1
ATOM 816 O O . PHE A 1 105 ? 19.594 -1.219 -20.249 1.00 94.94 105 PHE A O 1
ATOM 823 N N . LYS A 1 106 ? 20.138 0.876 -20.822 1.00 94.25 106 LYS A N 1
ATOM 824 C CA . LYS A 1 106 ? 21.515 0.819 -20.344 1.00 94.25 106 LYS A CA 1
ATOM 825 C C . LYS A 1 106 ? 21.562 1.326 -18.914 1.00 94.25 106 LYS A C 1
ATOM 827 O O . LYS A 1 106 ? 21.099 2.427 -18.622 1.00 94.25 106 LYS A O 1
ATOM 832 N N . ILE A 1 107 ? 22.143 0.522 -18.037 1.00 94.50 107 ILE A N 1
ATOM 833 C CA . ILE A 1 107 ? 22.278 0.843 -16.621 1.00 94.50 107 ILE A CA 1
ATOM 834 C C . ILE A 1 107 ? 23.714 1.291 -16.384 1.00 94.50 107 ILE A C 1
ATOM 836 O O . ILE A 1 107 ? 24.661 0.569 -16.700 1.00 94.50 107 ILE A O 1
ATOM 840 N N . ILE A 1 108 ? 23.874 2.491 -15.844 1.00 93.56 108 ILE A N 1
ATOM 841 C CA . ILE A 1 108 ? 25.163 3.064 -15.471 1.00 93.56 108 ILE A CA 1
ATOM 842 C C . ILE A 1 108 ? 25.224 3.098 -13.950 1.00 93.56 108 ILE A C 1
ATOM 844 O O . ILE A 1 108 ? 24.382 3.722 -13.317 1.00 93.56 108 ILE A O 1
ATOM 848 N N . GLU A 1 109 ? 26.221 2.441 -13.370 1.00 93.19 109 GLU A N 1
ATOM 849 C CA . GLU A 1 109 ? 26.491 2.412 -11.933 1.00 93.19 109 GLU A CA 1
ATOM 850 C C . GLU A 1 109 ? 27.824 3.126 -11.685 1.00 93.19 109 GLU A C 1
ATOM 852 O O . GLU A 1 109 ? 28.861 2.731 -12.223 1.00 93.19 109 GLU A O 1
ATOM 857 N N . ASN A 1 110 ? 27.808 4.222 -10.924 1.00 90.38 110 ASN A N 1
ATOM 858 C CA . ASN A 1 110 ? 28.996 5.041 -10.633 1.00 90.38 110 ASN A CA 1
ATOM 859 C C . ASN A 1 110 ? 29.792 5.448 -11.893 1.00 90.38 110 ASN A C 1
ATOM 861 O O . ASN A 1 110 ? 31.023 5.393 -11.930 1.00 90.38 110 ASN A O 1
ATOM 865 N N . GLY A 1 111 ? 29.074 5.825 -12.955 1.00 87.38 111 GLY A N 1
ATOM 866 C CA . GLY A 1 111 ? 29.660 6.267 -14.224 1.00 87.38 111 GLY A CA 1
ATOM 867 C C . GLY A 1 111 ? 30.182 5.144 -15.129 1.00 87.38 111 GLY A C 1
ATOM 868 O O . GLY A 1 111 ? 30.757 5.438 -16.175 1.00 87.38 111 GLY A O 1
ATOM 869 N N . LYS A 1 112 ? 29.989 3.868 -14.766 1.00 89.88 112 LYS A N 1
ATOM 870 C CA . LYS A 1 112 ? 30.386 2.715 -15.587 1.00 89.88 112 LYS A CA 1
ATOM 871 C C . LYS A 1 112 ? 29.171 1.873 -15.988 1.00 89.88 112 LYS A C 1
ATOM 873 O O . LYS A 1 112 ? 28.251 1.738 -15.186 1.00 89.88 112 LYS A O 1
ATOM 878 N N . PRO A 1 113 ? 29.154 1.276 -17.193 1.00 90.62 113 PRO A N 1
ATOM 879 C CA . PRO A 1 113 ? 28.114 0.322 -17.565 1.00 90.62 113 PRO A CA 1
ATOM 880 C C . PRO A 1 113 ? 28.050 -0.838 -16.564 1.00 90.62 113 PRO A C 1
ATOM 882 O O . PRO A 1 113 ? 29.069 -1.473 -16.287 1.00 90.62 113 PRO A O 1
ATOM 885 N N . SER A 1 114 ? 26.859 -1.106 -16.034 1.00 89.75 114 SER A N 1
ATOM 886 C CA . SER A 1 114 ? 26.592 -2.207 -15.107 1.00 89.75 114 SER A CA 1
ATOM 887 C C . SER A 1 114 ? 25.912 -3.362 -15.837 1.00 89.75 114 SER A C 1
ATOM 889 O O . SER A 1 114 ? 25.101 -3.158 -16.739 1.00 89.75 114 SER A O 1
ATOM 891 N N . SER A 1 115 ? 26.238 -4.589 -15.434 1.00 83.88 115 SER A N 1
ATOM 892 C CA . SER A 1 115 ? 25.570 -5.811 -15.895 1.00 83.88 115 SER A CA 1
ATOM 893 C C . SER A 1 115 ? 24.365 -6.196 -15.028 1.00 83.88 115 SER A C 1
ATOM 895 O O . SER A 1 115 ? 23.719 -7.212 -15.304 1.00 83.88 115 SER A O 1
ATOM 897 N N . LYS A 1 116 ? 24.052 -5.412 -13.981 1.00 83.31 116 LYS A N 1
ATOM 898 C CA . LYS A 1 116 ? 22.855 -5.612 -13.152 1.00 83.31 116 LYS A CA 1
ATOM 899 C C . LYS A 1 116 ? 21.603 -5.558 -14.029 1.00 83.31 116 LYS A C 1
ATOM 901 O O . LYS A 1 116 ? 21.492 -4.718 -14.915 1.00 83.31 116 LYS A O 1
ATOM 906 N N . ARG A 1 117 ? 20.641 -6.444 -13.765 1.00 84.00 117 ARG A N 1
ATOM 907 C CA . ARG A 1 117 ? 19.336 -6.453 -14.439 1.00 84.00 117 ARG A CA 1
ATOM 908 C C . ARG A 1 117 ? 18.293 -5.840 -13.516 1.00 84.00 117 ARG A C 1
ATOM 910 O O . ARG A 1 117 ? 17.841 -6.492 -12.585 1.00 84.00 117 ARG A O 1
ATOM 917 N N . LEU A 1 118 ? 17.932 -4.586 -13.780 1.00 90.31 118 LEU A N 1
ATOM 918 C CA . LEU A 1 118 ? 16.887 -3.881 -13.030 1.00 90.31 118 LEU A CA 1
ATOM 919 C C . LEU A 1 118 ? 15.475 -4.195 -13.538 1.00 90.31 118 LEU A C 1
ATOM 921 O O . LEU A 1 118 ? 14.509 -4.012 -12.808 1.00 90.31 118 LEU A O 1
ATOM 925 N N . PHE A 1 119 ? 15.355 -4.699 -14.764 1.00 92.31 119 PHE A N 1
ATOM 926 C CA . PHE A 1 119 ? 14.101 -5.162 -15.344 1.00 92.31 119 PHE A CA 1
ATOM 927 C C . PHE A 1 119 ? 14.246 -6.641 -15.684 1.00 92.31 119 PHE A C 1
ATOM 929 O O . PHE A 1 119 ? 15.217 -7.038 -16.335 1.00 92.31 119 PHE A O 1
ATOM 936 N N . LEU A 1 120 ? 13.300 -7.456 -15.226 1.00 90.00 120 LEU A N 1
ATOM 937 C CA . LEU A 1 120 ? 13.276 -8.886 -15.510 1.00 90.00 120 LEU A CA 1
ATOM 938 C C . LEU A 1 120 ? 12.310 -9.172 -16.667 1.00 90.00 120 LEU A C 1
ATOM 940 O O . LEU A 1 120 ? 11.289 -8.488 -16.780 1.00 90.00 120 LEU A O 1
ATOM 944 N N . PRO A 1 121 ? 12.630 -10.145 -17.537 1.00 90.69 121 PRO A N 1
ATOM 945 C CA . PRO A 1 121 ? 11.670 -10.642 -18.507 1.00 90.69 121 PRO A CA 1
ATOM 946 C C . PRO A 1 121 ? 10.565 -11.434 -17.799 1.00 90.69 121 PRO A C 1
ATOM 948 O O . PRO A 1 121 ? 10.763 -11.963 -16.703 1.00 90.69 121 PRO A O 1
ATOM 951 N N . ASP A 1 122 ? 9.414 -11.540 -18.451 1.00 88.38 122 ASP A N 1
ATOM 952 C CA . ASP A 1 122 ? 8.317 -12.391 -18.006 1.00 88.38 122 ASP A CA 1
ATOM 953 C C . ASP A 1 122 ? 8.780 -13.862 -17.886 1.00 88.38 122 ASP A C 1
ATOM 955 O O . ASP A 1 122 ? 9.342 -14.393 -18.850 1.00 88.38 122 ASP A O 1
ATOM 959 N N . PRO A 1 123 ? 8.552 -14.552 -16.752 1.00 84.56 123 PRO A N 1
ATOM 960 C CA . PRO A 1 123 ? 9.046 -15.914 -16.542 1.00 84.56 123 PRO A CA 1
ATOM 961 C C . PRO A 1 123 ? 8.504 -16.959 -17.528 1.00 84.56 123 PRO A C 1
ATOM 963 O O . PRO A 1 123 ? 9.168 -17.967 -17.762 1.00 84.56 123 PRO A O 1
ATOM 966 N N . MET A 1 124 ? 7.308 -16.751 -18.093 1.00 86.69 124 MET A N 1
ATOM 967 C CA . MET A 1 124 ? 6.665 -17.727 -18.982 1.00 86.69 124 MET A CA 1
ATOM 968 C C . MET A 1 124 ? 7.070 -17.538 -20.447 1.00 86.69 124 MET A C 1
ATOM 970 O O . MET A 1 124 ? 7.337 -18.506 -21.156 1.00 86.69 124 MET A O 1
ATOM 974 N N . THR A 1 125 ? 7.100 -16.293 -20.914 1.00 91.25 125 THR A N 1
ATOM 975 C CA . THR A 1 125 ? 7.334 -15.932 -22.321 1.00 91.25 125 THR A CA 1
ATOM 976 C C . THR A 1 125 ? 8.767 -15.484 -22.596 1.00 91.25 125 THR A C 1
ATOM 978 O O . THR A 1 125 ? 9.173 -15.418 -23.757 1.00 91.25 125 THR A O 1
ATOM 981 N N . ASN A 1 126 ? 9.535 -15.184 -21.544 1.00 90.19 126 ASN A N 1
ATOM 982 C CA . ASN A 1 126 ? 10.868 -14.588 -21.599 1.00 90.19 126 ASN A CA 1
ATOM 983 C C . ASN A 1 126 ? 10.900 -13.254 -22.376 1.00 90.19 126 ASN A C 1
ATOM 985 O O . ASN A 1 126 ? 11.910 -12.902 -22.988 1.00 90.19 126 ASN A O 1
ATOM 989 N N . GLN A 1 127 ? 9.781 -12.521 -22.377 1.00 92.19 127 GLN A N 1
ATOM 990 C CA . GLN A 1 127 ? 9.639 -11.228 -23.046 1.00 92.19 127 GLN A CA 1
ATOM 991 C C . GLN A 1 127 ? 9.822 -10.073 -22.064 1.00 92.19 127 GLN A C 1
ATOM 993 O O . GLN A 1 127 ? 9.379 -10.124 -20.918 1.00 92.19 127 GLN A O 1
ATOM 998 N N . TYR A 1 128 ? 10.460 -9.006 -22.534 1.00 94.25 128 TYR A N 1
ATOM 999 C CA . TYR A 1 128 ? 10.567 -7.746 -21.807 1.00 94.25 128 TYR A CA 1
ATOM 1000 C C . TYR A 1 128 ? 9.338 -6.861 -22.049 1.00 94.25 128 TYR A C 1
ATOM 1002 O O . TYR A 1 128 ? 8.589 -7.053 -23.004 1.00 94.25 128 TYR A O 1
ATOM 1010 N N . ILE A 1 129 ? 9.126 -5.872 -21.179 1.00 94.50 129 ILE A N 1
ATOM 1011 C CA . ILE A 1 129 ? 7.936 -5.016 -21.234 1.00 94.50 129 ILE A CA 1
ATOM 1012 C C . ILE A 1 129 ? 8.047 -4.046 -22.411 1.00 94.50 129 ILE A C 1
ATOM 1014 O O . ILE A 1 129 ? 9.002 -3.273 -22.503 1.00 94.50 129 ILE A O 1
ATOM 1018 N N . ASP A 1 130 ? 7.021 -4.029 -23.259 1.00 95.06 130 ASP A N 1
ATOM 1019 C CA . ASP A 1 130 ? 6.900 -3.104 -24.382 1.00 95.06 130 ASP A CA 1
ATOM 1020 C C . ASP A 1 130 ? 6.634 -1.663 -23.920 1.00 95.06 130 ASP A C 1
ATOM 1022 O O . ASP A 1 130 ? 5.583 -1.322 -23.360 1.00 95.06 130 ASP A O 1
ATOM 1026 N N . ILE A 1 131 ? 7.560 -0.763 -24.240 1.00 94.69 131 ILE A N 1
ATOM 1027 C CA . ILE A 1 131 ? 7.466 0.657 -23.895 1.00 94.69 131 ILE A CA 1
ATOM 1028 C C . ILE A 1 131 ? 6.808 1.427 -25.034 1.00 94.69 131 ILE A C 1
ATOM 1030 O O . ILE A 1 131 ? 5.824 2.135 -24.828 1.00 94.69 131 ILE A O 1
ATOM 1034 N N . LEU A 1 132 ? 7.344 1.316 -26.246 1.00 94.81 132 LEU A N 1
ATOM 1035 C CA . LEU A 1 132 ? 6.821 2.013 -27.418 1.00 94.81 132 LEU A CA 1
ATOM 1036 C C . LEU A 1 132 ? 7.240 1.315 -28.707 1.00 94.81 132 LEU A C 1
ATOM 1038 O O . LEU A 1 132 ? 8.120 0.457 -28.718 1.00 94.81 132 LEU A O 1
ATOM 1042 N N . ARG A 1 133 ? 6.600 1.706 -29.810 1.00 94.44 133 ARG A N 1
ATOM 1043 C CA . ARG A 1 133 ? 6.912 1.204 -31.150 1.00 94.44 133 ARG A CA 1
ATOM 1044 C C . ARG A 1 133 ? 7.527 2.328 -31.968 1.00 94.44 133 ARG A C 1
ATOM 1046 O O . ARG A 1 133 ? 6.942 3.406 -32.033 1.00 94.44 133 ARG A O 1
ATOM 1053 N N . LEU A 1 134 ? 8.662 2.057 -32.601 1.00 94.25 134 LEU A N 1
ATOM 1054 C CA . LEU A 1 134 ? 9.290 2.941 -33.576 1.00 94.25 134 LEU A CA 1
ATOM 1055 C C . LEU A 1 134 ? 8.905 2.471 -34.975 1.00 94.25 134 LEU A C 1
ATOM 1057 O O . LEU A 1 134 ? 9.183 1.329 -35.355 1.00 94.25 134 LEU A O 1
ATOM 1061 N N . ARG A 1 135 ? 8.267 3.337 -35.756 1.00 91.62 135 ARG A N 1
ATOM 1062 C CA . ARG A 1 135 ? 7.861 3.014 -37.126 1.00 91.62 135 ARG A CA 1
ATOM 1063 C C . ARG A 1 135 ? 9.068 2.851 -38.052 1.00 91.62 135 ARG A C 1
ATOM 1065 O O . ARG A 1 135 ? 10.126 3.417 -37.771 1.00 91.62 135 ARG A O 1
ATOM 1072 N N . PRO A 1 136 ? 8.902 2.097 -39.154 1.00 90.50 136 PRO A N 1
ATOM 1073 C CA . PRO A 1 136 ? 9.898 2.015 -40.208 1.00 90.50 136 PRO A CA 1
ATOM 1074 C C . PRO A 1 136 ? 10.345 3.392 -40.685 1.00 90.50 136 PRO A C 1
ATOM 1076 O O . PRO A 1 136 ? 9.564 4.349 -40.685 1.00 90.50 136 PRO A O 1
ATOM 1079 N N . LYS A 1 137 ? 11.573 3.463 -41.188 1.00 89.31 137 LYS A N 1
ATOM 1080 C CA . LYS A 1 137 ? 12.090 4.658 -41.851 1.00 89.31 137 LYS A CA 1
ATOM 1081 C C . LYS A 1 137 ? 11.176 5.055 -43.020 1.00 89.31 137 LYS A C 1
ATOM 1083 O O . LYS A 1 137 ? 10.975 4.278 -43.952 1.00 89.31 137 LYS A O 1
ATOM 1088 N N . MET A 1 138 ? 10.657 6.284 -42.994 1.00 83.12 138 MET A N 1
ATOM 1089 C CA . MET A 1 138 ? 9.859 6.862 -44.083 1.00 83.12 138 MET A CA 1
ATOM 1090 C C . MET A 1 138 ? 10.685 7.937 -44.793 1.00 83.12 138 MET A C 1
ATOM 1092 O O . MET A 1 138 ? 10.816 9.065 -44.313 1.00 83.12 138 MET A O 1
ATOM 1096 N N . GLY A 1 139 ? 11.282 7.588 -45.935 1.00 83.25 139 GLY A N 1
ATOM 1097 C CA . GLY A 1 139 ? 12.197 8.487 -46.646 1.00 83.25 139 GLY A CA 1
ATOM 1098 C C . GLY A 1 139 ? 13.423 8.809 -45.789 1.00 83.25 139 GLY A C 1
ATOM 1099 O O . GLY A 1 139 ? 14.164 7.903 -45.425 1.00 83.25 139 GLY A O 1
ATOM 1100 N N . ASN A 1 140 ? 13.627 10.080 -45.434 1.00 81.56 140 ASN A N 1
ATOM 1101 C CA . ASN A 1 140 ? 14.722 10.514 -44.552 1.00 81.56 140 ASN A CA 1
ATOM 1102 C C . ASN A 1 140 ? 14.317 10.645 -43.074 1.00 81.56 140 ASN A C 1
ATOM 1104 O O . ASN A 1 140 ? 15.161 10.965 -42.242 1.00 81.56 140 ASN A O 1
ATOM 1108 N N . VAL A 1 141 ? 13.049 10.398 -42.737 1.00 84.62 141 VAL A N 1
ATOM 1109 C CA . VAL A 1 141 ? 12.546 10.520 -41.366 1.00 84.62 141 VAL A CA 1
ATOM 1110 C C . VAL A 1 141 ? 12.726 9.193 -40.635 1.00 84.62 141 VAL A C 1
ATOM 1112 O O . VAL A 1 141 ? 12.237 8.152 -41.080 1.00 84.62 141 VAL A O 1
ATOM 1115 N N . VAL A 1 142 ? 13.432 9.247 -39.506 1.00 91.19 142 VAL A N 1
ATOM 1116 C CA . VAL A 1 142 ? 13.682 8.122 -38.598 1.00 91.19 142 VAL A CA 1
ATOM 1117 C C . VAL A 1 142 ? 13.055 8.449 -37.248 1.00 91.19 142 VAL A C 1
ATOM 1119 O O . VAL A 1 142 ? 13.293 9.526 -36.698 1.00 91.19 142 VAL A O 1
ATOM 1122 N N . GLU A 1 143 ? 12.264 7.521 -36.710 1.00 93.44 143 GLU A N 1
ATOM 1123 C CA . GLU A 1 143 ? 11.774 7.640 -35.338 1.00 93.44 143 GLU A CA 1
ATOM 1124 C C . GLU A 1 143 ? 12.866 7.205 -34.354 1.00 93.44 143 GLU A C 1
ATOM 1126 O O . GLU A 1 143 ? 13.540 6.187 -34.544 1.00 93.44 143 GLU A O 1
ATOM 1131 N N . SER A 1 144 ? 13.047 7.995 -33.301 1.00 94.50 144 SER A N 1
ATOM 1132 C CA . SER A 1 144 ? 14.032 7.773 -32.255 1.00 94.50 144 SER A CA 1
ATOM 1133 C C . SER A 1 144 ? 13.538 8.273 -30.904 1.00 94.50 144 SER A C 1
ATOM 1135 O O . SER A 1 144 ? 12.705 9.180 -30.795 1.00 94.50 144 SER A O 1
ATOM 1137 N N . ILE A 1 145 ? 14.078 7.646 -29.866 1.00 96.12 145 ILE A N 1
ATOM 1138 C CA . ILE A 1 145 ? 13.886 8.012 -28.473 1.00 96.12 145 ILE A CA 1
ATOM 1139 C C . ILE A 1 145 ? 15.250 8.040 -27.792 1.00 96.12 145 ILE A C 1
ATOM 1141 O O . ILE A 1 145 ? 16.028 7.087 -27.887 1.00 96.12 145 ILE A O 1
ATOM 1145 N N . GLN A 1 146 ? 15.530 9.145 -27.110 1.00 96.88 146 GLN A N 1
ATOM 1146 C CA . GLN A 1 146 ? 16.676 9.291 -26.234 1.00 96.88 146 GLN A CA 1
ATOM 1147 C C . GLN A 1 146 ? 16.221 9.882 -24.903 1.00 96.88 146 GLN A C 1
ATOM 1149 O O . GLN A 1 146 ? 15.589 10.942 -24.864 1.00 96.88 146 GLN A O 1
ATOM 1154 N N . MET A 1 147 ? 16.548 9.195 -23.814 1.00 96.00 147 MET A N 1
ATOM 1155 C CA . MET A 1 147 ? 16.271 9.669 -22.467 1.00 96.00 147 MET A CA 1
ATOM 1156 C C . MET A 1 147 ? 17.350 9.244 -21.474 1.00 96.00 147 MET A C 1
ATOM 1158 O O . MET A 1 147 ? 18.020 8.224 -21.653 1.00 96.00 147 MET A O 1
ATOM 1162 N N . THR A 1 148 ? 17.439 10.016 -20.400 1.00 96.56 148 THR A N 1
ATOM 1163 C CA . THR A 1 148 ? 18.249 9.730 -19.220 1.00 96.56 148 THR A CA 1
ATOM 1164 C C . THR A 1 148 ? 17.374 9.910 -17.986 1.00 96.56 148 THR A C 1
ATOM 1166 O O . THR A 1 148 ? 16.596 10.865 -17.920 1.00 96.56 148 THR A O 1
ATOM 1169 N N . ALA A 1 149 ? 17.456 8.996 -17.024 1.00 95.75 149 ALA A N 1
ATOM 1170 C CA . ALA A 1 149 ? 16.710 9.096 -15.776 1.00 95.75 149 ALA A CA 1
ATOM 1171 C C . ALA A 1 149 ? 17.521 8.636 -14.567 1.00 95.75 149 ALA A C 1
ATOM 1173 O O . ALA A 1 149 ? 18.395 7.778 -14.687 1.00 95.75 149 ALA A O 1
ATOM 1174 N N . ILE A 1 150 ? 17.177 9.183 -13.404 1.00 94.81 150 ILE A N 1
ATOM 1175 C CA . ILE A 1 150 ? 17.644 8.697 -12.101 1.00 94.81 150 ILE A CA 1
ATOM 1176 C C . ILE A 1 150 ? 16.531 7.906 -11.407 1.00 94.81 150 ILE A C 1
ATOM 1178 O O . ILE A 1 150 ? 15.351 8.030 -11.746 1.00 94.81 150 ILE A O 1
ATOM 1182 N N . LEU A 1 151 ? 16.920 7.069 -10.450 1.00 94.81 151 LEU A N 1
ATOM 1183 C CA . LEU A 1 151 ? 15.992 6.281 -9.648 1.00 94.81 151 LEU A CA 1
ATOM 1184 C C . LEU A 1 151 ? 15.561 7.051 -8.398 1.00 94.81 151 LEU A C 1
ATOM 1186 O O . LEU A 1 151 ? 16.382 7.683 -7.736 1.00 94.81 151 LEU A O 1
ATOM 1190 N N . SER A 1 152 ? 14.286 6.917 -8.044 1.00 93.69 152 SER A N 1
ATOM 1191 C CA . SER A 1 152 ? 13.687 7.527 -6.857 1.00 93.69 152 SER A CA 1
ATOM 1192 C C . SER A 1 152 ? 12.879 6.509 -6.066 1.00 93.69 152 SER A C 1
ATOM 1194 O O . SER A 1 152 ? 12.424 5.505 -6.610 1.00 93.69 152 SER A O 1
ATOM 1196 N N . ILE A 1 153 ? 12.681 6.761 -4.769 1.00 93.56 153 ILE A N 1
ATOM 1197 C CA . ILE A 1 153 ? 11.828 5.922 -3.921 1.00 93.56 153 ILE A CA 1
ATOM 1198 C C . ILE A 1 153 ? 10.528 6.653 -3.617 1.00 93.56 153 ILE A C 1
ATOM 1200 O O . ILE A 1 153 ? 10.536 7.788 -3.148 1.00 93.56 153 ILE A O 1
ATOM 1204 N N . THR A 1 154 ? 9.407 5.972 -3.824 1.00 92.62 154 THR A N 1
ATOM 1205 C CA . THR A 1 154 ? 8.072 6.486 -3.501 1.00 92.62 154 THR A CA 1
ATOM 1206 C C . THR A 1 154 ? 7.155 5.344 -3.060 1.00 92.62 154 THR A C 1
ATOM 1208 O O . THR A 1 154 ? 7.601 4.207 -2.900 1.00 92.62 154 THR A O 1
ATOM 1211 N N . THR A 1 155 ? 5.886 5.647 -2.816 1.00 92.50 155 THR A N 1
ATOM 1212 C CA . THR A 1 155 ? 4.843 4.687 -2.450 1.00 92.50 155 THR A CA 1
ATOM 1213 C C . THR A 1 155 ? 3.690 4.757 -3.450 1.00 92.50 155 THR A C 1
ATOM 1215 O O . THR A 1 155 ? 3.475 5.777 -4.120 1.00 92.50 155 THR A O 1
ATOM 1218 N N . GLY A 1 156 ? 2.923 3.672 -3.560 1.00 88.69 156 GLY A N 1
ATOM 1219 C CA . GLY A 1 156 ? 1.727 3.616 -4.405 1.00 88.69 156 GLY A CA 1
ATOM 1220 C C . GLY A 1 156 ? 0.717 4.722 -4.083 1.00 88.69 156 GLY A C 1
ATOM 1221 O O . GLY A 1 156 ? 0.146 5.327 -4.987 1.00 88.69 156 GLY A O 1
ATOM 1222 N N . SER A 1 157 ? 0.574 5.072 -2.803 1.00 88.44 157 SER A N 1
ATOM 1223 C CA . SER A 1 157 ? -0.312 6.135 -2.320 1.00 88.44 157 SER A CA 1
ATOM 1224 C C . SER A 1 157 ? 0.073 7.538 -2.799 1.00 88.44 157 SER A C 1
ATOM 1226 O O . SER A 1 157 ? -0.802 8.393 -2.919 1.00 88.44 157 SER A O 1
ATOM 1228 N N . GLN A 1 158 ? 1.351 7.782 -3.107 1.00 86.69 158 GLN A N 1
ATOM 1229 C CA . GLN A 1 158 ? 1.835 9.085 -3.569 1.00 86.69 158 GLN A CA 1
ATOM 1230 C C . GLN A 1 158 ? 1.731 9.261 -5.087 1.00 86.69 158 GLN A C 1
ATOM 1232 O O . GLN A 1 158 ? 1.428 10.356 -5.556 1.00 86.69 158 GLN A O 1
ATOM 1237 N N . THR A 1 159 ? 2.007 8.208 -5.865 1.00 83.75 159 THR A N 1
ATOM 1238 C CA . THR A 1 159 ? 2.174 8.325 -7.330 1.00 83.75 159 THR A CA 1
ATOM 1239 C C . THR A 1 159 ? 1.197 7.493 -8.151 1.00 83.75 159 THR A C 1
ATOM 1241 O O . THR A 1 159 ? 1.097 7.700 -9.358 1.00 83.75 159 THR A O 1
ATOM 1244 N N . GLY A 1 160 ? 0.502 6.532 -7.538 1.00 84.00 160 GLY A N 1
ATOM 1245 C CA . GLY A 1 160 ? -0.370 5.579 -8.230 1.00 84.00 160 GLY A CA 1
ATOM 1246 C C . GLY A 1 160 ? 0.361 4.571 -9.128 1.00 84.00 160 GLY A C 1
ATOM 1247 O O . GLY A 1 160 ? -0.298 3.821 -9.840 1.00 84.00 160 GLY A O 1
ATOM 1248 N N . THR A 1 161 ? 1.701 4.552 -9.117 1.00 82.56 161 THR A N 1
ATOM 1249 C CA . THR A 1 161 ? 2.538 3.718 -10.011 1.00 82.56 161 THR A CA 1
ATOM 1250 C C . THR A 1 161 ? 3.497 2.777 -9.274 1.00 82.56 161 THR A C 1
ATOM 1252 O O . THR A 1 161 ? 3.968 1.809 -9.854 1.00 82.56 161 THR A O 1
ATOM 1255 N N . ALA A 1 162 ? 3.727 3.017 -7.980 1.00 86.81 162 ALA A N 1
ATOM 1256 C CA . ALA A 1 162 ? 4.696 2.322 -7.128 1.00 86.81 162 ALA A CA 1
ATOM 1257 C C . ALA A 1 162 ? 4.064 1.212 -6.262 1.00 86.81 162 ALA A C 1
ATOM 1259 O O . ALA A 1 162 ? 4.366 1.087 -5.075 1.00 86.81 162 ALA A O 1
ATOM 1260 N N . ASN A 1 163 ? 3.133 0.445 -6.829 1.00 89.62 163 ASN A N 1
ATOM 1261 C CA . ASN A 1 163 ? 2.489 -0.656 -6.111 1.00 89.62 163 ASN A CA 1
ATOM 1262 C C . ASN A 1 163 ? 3.400 -1.890 -6.159 1.00 89.62 163 ASN A C 1
ATOM 1264 O O . ASN A 1 163 ? 3.843 -2.274 -7.237 1.00 89.62 163 ASN A O 1
ATOM 1268 N N . MET A 1 164 ? 3.654 -2.521 -5.011 1.00 89.25 164 MET A N 1
ATOM 1269 C CA . MET A 1 164 ? 4.523 -3.709 -4.920 1.00 89.25 164 MET A CA 1
ATOM 1270 C C . MET A 1 164 ? 3.762 -5.036 -4.934 1.00 89.25 164 MET A C 1
ATOM 1272 O O . MET A 1 164 ? 4.360 -6.096 -5.105 1.00 89.25 164 MET A O 1
ATOM 1276 N N . GLY A 1 165 ? 2.446 -4.985 -4.767 1.00 90.62 165 GLY A N 1
ATOM 1277 C CA . GLY A 1 165 ? 1.606 -6.164 -4.779 1.00 90.62 165 GLY A CA 1
ATOM 1278 C C . GLY A 1 165 ? 0.129 -5.820 -4.751 1.00 90.62 165 GLY A C 1
ATOM 1279 O O . GLY A 1 165 ? -0.271 -4.652 -4.706 1.00 90.62 165 GLY A O 1
ATOM 1280 N N . ASN A 1 166 ? -0.673 -6.871 -4.761 1.00 93.12 166 ASN A N 1
ATOM 1281 C CA . ASN A 1 166 ? -2.116 -6.818 -4.674 1.00 93.12 166 ASN A CA 1
ATOM 1282 C C . ASN A 1 166 ? -2.588 -7.460 -3.370 1.00 93.12 166 ASN A C 1
ATOM 1284 O O . ASN A 1 166 ? -1.949 -8.368 -2.840 1.00 93.12 166 ASN A O 1
ATOM 1288 N N . CYS A 1 167 ? -3.704 -6.982 -2.828 1.00 95.19 167 CYS A N 1
ATOM 1289 C CA . CYS A 1 167 ? -4.252 -7.507 -1.585 1.00 95.19 167 CYS A CA 1
ATOM 1290 C C . CYS A 1 167 ? -5.772 -7.377 -1.555 1.00 95.19 167 CYS A C 1
ATOM 1292 O O . CYS A 1 167 ? -6.345 -6.279 -1.622 1.00 95.19 167 CYS A O 1
ATOM 1294 N N . PHE A 1 168 ? -6.417 -8.525 -1.395 1.00 95.00 168 PHE A N 1
ATOM 1295 C CA . PHE A 1 168 ? -7.854 -8.652 -1.253 1.00 95.00 168 PHE A CA 1
ATOM 1296 C C . PHE A 1 168 ? -8.173 -9.363 0.047 1.00 95.00 168 PHE A C 1
ATOM 1298 O O . PHE A 1 168 ? -7.460 -10.274 0.461 1.00 95.00 168 PHE A O 1
ATOM 1305 N N . TYR A 1 169 ? -9.282 -8.970 0.659 1.00 96.12 169 TYR A N 1
ATOM 1306 C CA . TYR A 1 169 ? -9.872 -9.747 1.731 1.00 96.12 169 TYR A CA 1
ATOM 1307 C C . TYR A 1 169 ? -11.385 -9.794 1.578 1.00 96.12 169 TYR A C 1
ATOM 1309 O O . TYR A 1 169 ? -12.007 -8.915 0.976 1.00 96.12 169 TYR A O 1
ATOM 1317 N N . LYS A 1 170 ? -11.973 -10.833 2.154 1.00 95.25 170 LYS A N 1
ATOM 1318 C CA . LYS A 1 170 ? -13.415 -11.001 2.320 1.00 95.25 170 LYS A CA 1
ATOM 1319 C C . LYS A 1 170 ? -13.681 -11.533 3.718 1.00 95.25 170 LYS A C 1
ATOM 1321 O O . LYS A 1 170 ? -12.790 -12.099 4.340 1.00 95.25 170 LYS A O 1
ATOM 1326 N N . TYR A 1 171 ? -14.900 -11.375 4.210 1.00 96.19 171 TYR A N 1
ATOM 1327 C CA . TYR A 1 171 ? -15.299 -12.104 5.407 1.00 96.19 171 TYR A CA 1
ATOM 1328 C C . TYR A 1 171 ? -15.262 -13.615 5.154 1.00 96.19 171 TYR A C 1
ATOM 1330 O O . TYR A 1 171 ? -15.640 -14.076 4.072 1.00 96.19 171 TYR A O 1
ATOM 1338 N N . THR A 1 172 ? -14.861 -14.372 6.169 1.00 96.06 172 THR A N 1
ATOM 1339 C CA . THR A 1 172 ? -14.898 -15.836 6.134 1.00 96.06 172 THR A CA 1
ATOM 1340 C C . THR A 1 172 ? -16.348 -16.311 6.120 1.00 96.06 172 THR A C 1
ATOM 1342 O O . THR A 1 172 ? -17.142 -15.928 6.985 1.00 96.06 172 THR A O 1
ATOM 1345 N N . ILE A 1 173 ? -16.711 -17.147 5.147 1.00 94.31 173 ILE A N 1
ATOM 1346 C CA . ILE A 1 173 ? -18.077 -17.672 5.011 1.00 94.31 173 ILE A CA 1
ATOM 1347 C C . ILE A 1 173 ? -18.324 -18.732 6.089 1.00 94.31 173 ILE A C 1
ATOM 1349 O O . ILE A 1 173 ? -17.527 -19.647 6.287 1.00 94.31 173 ILE A O 1
ATOM 1353 N N . ASN A 1 174 ? -19.461 -18.631 6.774 1.00 95.12 174 ASN A N 1
ATOM 1354 C CA . ASN A 1 174 ? -19.940 -19.666 7.674 1.00 95.12 174 ASN A CA 1
ATOM 1355 C C . ASN A 1 174 ? -20.769 -20.685 6.878 1.00 95.12 174 ASN A C 1
ATOM 1357 O O . ASN A 1 174 ? -21.987 -20.548 6.750 1.00 95.12 174 ASN A O 1
ATOM 1361 N N . HIS A 1 175 ? -20.089 -21.698 6.338 1.00 92.19 175 HIS A N 1
ATOM 1362 C CA . HIS A 1 175 ? -20.719 -22.739 5.524 1.00 92.19 175 HIS A CA 1
ATOM 1363 C C . HIS A 1 175 ? -21.812 -23.506 6.278 1.00 92.19 175 HIS A C 1
ATOM 1365 O O . HIS A 1 175 ? -22.849 -23.794 5.694 1.00 92.19 175 HIS A O 1
ATOM 1371 N N . GLU A 1 176 ? -21.632 -23.773 7.574 1.00 93.06 176 GLU A N 1
ATOM 1372 C CA . GLU A 1 176 ? -22.633 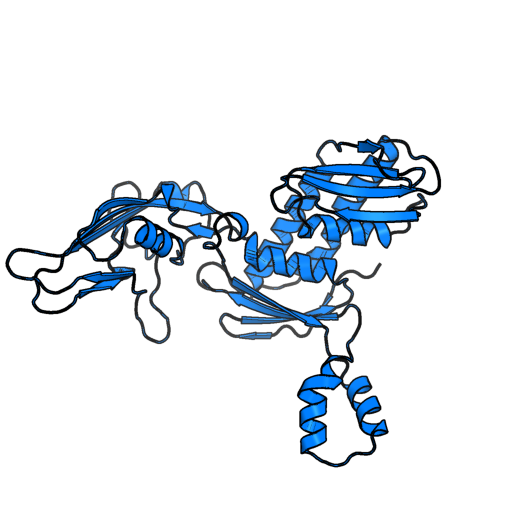-24.481 8.382 1.00 93.06 176 GLU A CA 1
ATOM 1373 C C . GLU A 1 176 ? -23.939 -23.689 8.486 1.00 93.06 176 GLU A C 1
ATOM 1375 O O . GLU A 1 176 ? -25.013 -24.227 8.230 1.00 93.06 176 GLU A O 1
ATOM 1380 N N . LYS A 1 177 ? -23.862 -22.391 8.806 1.00 93.50 177 LYS A N 1
ATOM 1381 C CA . LYS A 1 177 ? -25.047 -21.522 8.863 1.00 93.50 177 LYS A CA 1
ATOM 1382 C C . LYS A 1 177 ? -25.693 -21.353 7.493 1.00 93.50 177 LYS A C 1
ATOM 1384 O O . LYS A 1 177 ? -26.915 -21.397 7.393 1.00 93.50 177 LYS A O 1
ATOM 1389 N N . ALA A 1 178 ? -24.889 -21.172 6.446 1.00 92.25 178 ALA A N 1
ATOM 1390 C CA . ALA A 1 178 ? -25.400 -21.061 5.084 1.00 92.25 178 ALA A CA 1
ATOM 1391 C C . ALA A 1 178 ? -26.153 -22.331 4.651 1.00 92.25 178 ALA A C 1
ATOM 1393 O O . ALA A 1 178 ? -27.191 -22.232 3.997 1.00 92.25 178 ALA A O 1
ATOM 1394 N N . GLU A 1 179 ? -25.663 -23.510 5.042 1.00 91.31 179 GLU A N 1
ATOM 1395 C CA . GLU A 1 179 ? -26.308 -24.790 4.751 1.00 91.31 179 GLU A CA 1
ATOM 1396 C C . GLU A 1 179 ? -27.576 -25.001 5.586 1.00 91.31 179 GLU A C 1
ATOM 1398 O O . GLU A 1 179 ? -28.591 -25.455 5.066 1.00 91.31 179 GLU A O 1
ATOM 1403 N N . GLN A 1 180 ? -27.572 -24.601 6.860 1.00 92.56 180 GLN A N 1
ATOM 1404 C CA . GLN A 1 180 ? -28.767 -24.639 7.710 1.00 92.56 180 GLN A CA 1
ATOM 1405 C C . GLN A 1 180 ? -29.902 -23.771 7.148 1.00 92.56 180 GLN A C 1
ATOM 1407 O O . GLN A 1 180 ? -31.058 -24.191 7.147 1.00 92.56 180 GLN A O 1
ATOM 1412 N N . GLU A 1 181 ? -29.592 -22.570 6.656 1.00 91.94 181 GLU A N 1
ATOM 1413 C CA . GLU A 1 181 ? -30.588 -21.694 6.028 1.00 91.94 181 GLU A CA 1
ATOM 1414 C C . GLU A 1 181 ? -31.033 -22.204 4.654 1.00 91.94 181 GLU A C 1
ATOM 1416 O O . GLU A 1 181 ? -32.205 -22.066 4.300 1.00 91.94 181 GLU A O 1
ATOM 1421 N N . TRP A 1 182 ? -30.140 -22.855 3.903 1.00 90.12 182 TRP A N 1
ATOM 1422 C CA . TRP A 1 182 ? -30.521 -23.556 2.678 1.00 90.12 182 TRP A CA 1
ATOM 1423 C C . TRP A 1 182 ? -31.517 -24.685 2.961 1.00 90.12 182 TRP A C 1
ATOM 1425 O O . TRP A 1 182 ? -32.570 -24.751 2.328 1.00 90.12 182 TRP A O 1
ATOM 1435 N N . ALA A 1 183 ? -31.237 -25.521 3.964 1.00 89.69 183 ALA A N 1
ATOM 1436 C CA . ALA A 1 183 ? -32.090 -26.645 4.338 1.00 89.69 183 ALA A CA 1
ATOM 1437 C C . ALA A 1 183 ? -33.517 -26.202 4.712 1.00 89.69 183 ALA A C 1
ATOM 1439 O O . ALA A 1 183 ? -34.484 -26.894 4.394 1.00 89.69 183 ALA A O 1
ATOM 1440 N N . LYS A 1 184 ? -33.680 -25.014 5.313 1.00 91.00 184 LYS A N 1
ATOM 1441 C CA . LYS A 1 184 ? -35.002 -24.434 5.620 1.00 91.00 184 LYS A CA 1
ATOM 1442 C C . LYS A 1 184 ? -35.816 -24.066 4.379 1.00 91.00 184 LYS A C 1
ATOM 1444 O O . LYS A 1 184 ? -37.041 -24.044 4.457 1.00 91.00 184 LYS A O 1
ATOM 1449 N N . LYS A 1 185 ? -35.168 -23.766 3.248 1.00 85.06 185 LYS A N 1
ATOM 1450 C CA . LYS A 1 185 ? -35.864 -23.440 1.993 1.00 85.06 185 LYS A CA 1
ATOM 1451 C C . LYS A 1 185 ? -36.507 -24.664 1.333 1.00 85.06 185 LYS A C 1
ATOM 1453 O O . LYS A 1 185 ? -37.359 -24.474 0.471 1.00 85.06 185 LYS A O 1
ATOM 1458 N N . GLY A 1 186 ? -36.130 -25.887 1.728 1.00 73.56 186 GLY A N 1
ATOM 1459 C CA . GLY A 1 186 ? -36.765 -27.127 1.266 1.00 73.56 186 GLY A CA 1
ATOM 1460 C C . GLY A 1 186 ? -36.724 -27.332 -0.253 1.00 73.56 186 GLY A C 1
ATOM 1461 O O . GLY A 1 186 ? -37.676 -27.865 -0.816 1.00 73.56 186 GLY A O 1
ATOM 1462 N N . ASN A 1 187 ? -35.666 -26.860 -0.923 1.00 73.88 187 ASN A N 1
ATOM 1463 C CA . ASN A 1 187 ? -35.520 -26.935 -2.376 1.00 73.88 187 ASN A CA 1
ATOM 1464 C C . ASN A 1 187 ? -34.397 -27.916 -2.758 1.00 73.88 187 ASN A C 1
ATOM 1466 O O . ASN A 1 187 ? -33.247 -27.700 -2.385 1.00 73.88 187 ASN A O 1
ATOM 1470 N N . ASP A 1 188 ? -34.729 -28.959 -3.522 1.00 72.88 188 ASP A N 1
ATOM 1471 C CA . ASP A 1 188 ? -33.776 -29.965 -4.026 1.00 72.88 188 ASP A CA 1
ATOM 1472 C C . ASP A 1 188 ? -33.245 -29.648 -5.441 1.00 72.88 188 ASP A C 1
ATOM 1474 O O . ASP A 1 188 ? -32.500 -30.434 -6.034 1.00 72.88 188 ASP A O 1
ATOM 1478 N N . ASP A 1 189 ? -33.597 -28.490 -6.010 1.00 87.56 189 ASP A N 1
ATOM 1479 C CA . ASP A 1 189 ? -33.068 -28.060 -7.302 1.00 87.56 189 ASP A CA 1
ATOM 1480 C C . ASP A 1 189 ? -31.579 -27.680 -7.204 1.00 87.56 189 ASP A C 1
ATOM 1482 O O . ASP A 1 189 ? -31.179 -26.710 -6.550 1.00 87.56 189 ASP A O 1
ATOM 1486 N N . LYS A 1 190 ? -30.744 -28.430 -7.932 1.00 87.56 190 LYS A N 1
ATOM 1487 C CA . LYS A 1 190 ? -29.297 -28.202 -8.048 1.00 87.56 190 LYS A CA 1
ATOM 1488 C C . LYS A 1 190 ? -28.953 -26.822 -8.607 1.00 87.56 190 LYS A C 1
ATOM 1490 O O . LYS A 1 190 ? -27.927 -26.263 -8.219 1.00 87.56 190 LYS A O 1
ATOM 1495 N N . HIS A 1 191 ? -29.766 -26.275 -9.512 1.00 89.44 191 HIS A N 1
ATOM 1496 C CA . HIS A 1 191 ? -29.541 -24.936 -10.057 1.00 89.44 191 HIS A CA 1
ATOM 1497 C C . HIS A 1 191 ? -29.799 -23.872 -8.994 1.00 89.44 191 HIS A C 1
ATOM 1499 O O . HIS A 1 191 ? -28.936 -23.029 -8.756 1.00 89.44 191 HIS A O 1
ATOM 1505 N N . ALA A 1 192 ? -30.912 -23.989 -8.271 1.00 88.75 192 ALA A N 1
ATOM 1506 C CA . ALA A 1 192 ? -31.227 -23.096 -7.164 1.00 88.75 192 ALA A CA 1
ATOM 1507 C C . ALA A 1 192 ? -30.176 -23.159 -6.040 1.00 88.75 192 ALA A C 1
ATOM 1509 O O . ALA A 1 192 ? -29.818 -22.120 -5.485 1.00 88.75 192 ALA A O 1
ATOM 1510 N N . LYS A 1 193 ? -29.631 -24.348 -5.736 1.00 89.94 193 LYS A N 1
ATOM 1511 C CA . LYS A 1 193 ? -28.519 -24.495 -4.780 1.00 89.94 193 LYS A CA 1
ATOM 1512 C C . LYS A 1 193 ? -27.260 -23.783 -5.271 1.00 89.94 193 LYS A C 1
ATOM 1514 O O . LYS A 1 193 ? -26.646 -23.026 -4.524 1.00 89.94 193 LYS A O 1
ATOM 1519 N N . LYS A 1 194 ? -26.899 -23.958 -6.543 1.00 91.12 194 LYS A N 1
ATOM 1520 C CA . LYS A 1 194 ? -25.740 -23.273 -7.128 1.00 91.12 194 LYS A CA 1
ATOM 1521 C C . LYS A 1 194 ? -25.892 -21.749 -7.077 1.00 91.12 194 LYS A C 1
ATOM 1523 O O . LYS A 1 194 ? -24.937 -21.058 -6.725 1.00 91.12 194 LYS A O 1
ATOM 1528 N N . ASP A 1 195 ? -27.078 -21.230 -7.381 1.00 91.50 195 ASP A N 1
ATOM 1529 C CA . ASP A 1 195 ? -27.361 -19.793 -7.316 1.00 91.50 195 ASP A CA 1
ATOM 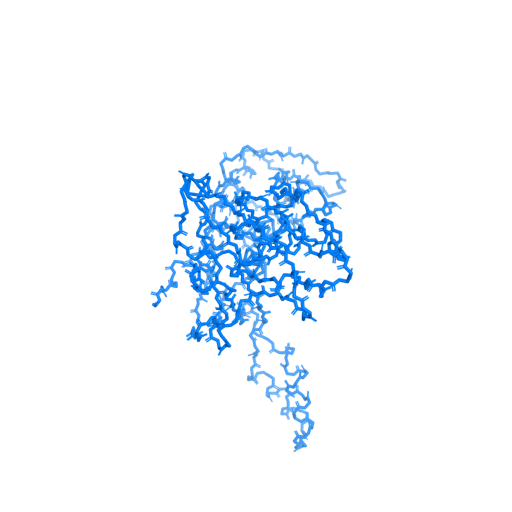1530 C C . ASP A 1 195 ? -27.320 -19.270 -5.872 1.00 91.50 195 ASP A C 1
ATOM 1532 O O . ASP A 1 195 ? -26.742 -18.213 -5.606 1.00 91.50 195 ASP A O 1
ATOM 1536 N N . TRP A 1 196 ? -27.854 -20.041 -4.920 1.00 91.00 196 TRP A N 1
ATOM 1537 C CA . TRP A 1 196 ? -27.751 -19.753 -3.490 1.00 91.00 196 TRP A CA 1
ATOM 1538 C C . TRP A 1 196 ? -26.293 -19.661 -3.029 1.00 91.00 196 TRP A C 1
ATOM 1540 O O . TRP A 1 196 ? -25.914 -18.673 -2.397 1.00 91.00 196 TRP A O 1
ATOM 1550 N N . ASP A 1 197 ? -25.464 -20.643 -3.387 1.00 89.81 197 ASP A N 1
ATOM 1551 C CA . ASP A 1 197 ? -24.051 -20.694 -2.998 1.00 89.81 197 ASP A CA 1
ATOM 1552 C C . ASP A 1 197 ? -23.240 -19.530 -3.606 1.00 89.81 197 ASP A C 1
ATOM 1554 O O . ASP A 1 197 ? -22.293 -19.018 -2.997 1.00 89.81 197 ASP A O 1
ATOM 1558 N N . LEU A 1 198 ? -23.625 -19.060 -4.797 1.00 90.69 198 LEU A N 1
ATOM 1559 C CA . LEU A 1 198 ? -22.983 -17.927 -5.466 1.00 90.69 198 LEU A CA 1
ATOM 1560 C C . LEU A 1 198 ? -23.388 -16.561 -4.899 1.00 90.69 198 LEU A C 1
ATOM 1562 O O . LEU A 1 198 ? -22.594 -15.617 -5.024 1.00 90.69 198 LEU A O 1
ATOM 1566 N N . LEU A 1 199 ? -24.569 -16.453 -4.285 1.00 90.31 199 LEU A N 1
ATOM 1567 C CA . LEU A 1 199 ? -25.155 -15.197 -3.816 1.00 90.31 199 LEU A CA 1
ATOM 1568 C C . LEU A 1 199 ? -25.410 -15.212 -2.306 1.00 90.31 199 LEU A C 1
ATOM 1570 O O . LEU A 1 199 ? -24.583 -14.735 -1.529 1.00 90.31 199 LEU A O 1
ATOM 1574 N N . ASP A 1 200 ? -26.562 -15.727 -1.886 1.00 91.19 200 ASP A N 1
ATOM 1575 C CA . ASP A 1 200 ? -27.073 -15.576 -0.524 1.00 91.19 200 ASP A CA 1
ATOM 1576 C C . ASP A 1 200 ? -26.209 -16.273 0.528 1.00 91.19 200 ASP A C 1
ATOM 1578 O O . ASP A 1 200 ? -26.028 -15.728 1.618 1.00 91.19 200 ASP A O 1
ATOM 1582 N N . ALA A 1 201 ? -25.599 -17.416 0.199 1.00 90.00 201 ALA A N 1
ATOM 1583 C CA . ALA A 1 201 ? -24.692 -18.122 1.101 1.00 90.00 201 ALA A CA 1
ATOM 1584 C C . ALA A 1 201 ? -23.534 -17.225 1.576 1.00 90.00 201 ALA A C 1
ATOM 1586 O O . ALA A 1 201 ? -23.105 -17.308 2.726 1.00 90.00 201 ALA A O 1
ATOM 1587 N N . LYS A 1 202 ? -23.071 -16.302 0.721 1.00 90.75 202 LYS A N 1
ATOM 1588 C CA . LYS A 1 202 ? -21.968 -15.376 1.025 1.00 90.75 202 LYS A CA 1
ATOM 1589 C C . LYS A 1 202 ? -22.340 -14.294 2.041 1.00 90.75 202 LYS A C 1
ATOM 1591 O O . LYS A 1 202 ? -21.451 -13.602 2.529 1.00 90.75 202 LYS A O 1
ATOM 1596 N N . ARG A 1 203 ? -23.628 -14.130 2.364 1.00 92.62 203 ARG A N 1
ATOM 1597 C CA . ARG A 1 203 ? -24.099 -13.211 3.414 1.00 92.62 203 ARG A CA 1
ATOM 1598 C C . ARG A 1 203 ? -23.911 -13.801 4.815 1.00 92.62 203 ARG A C 1
ATOM 1600 O O . ARG A 1 203 ? -23.856 -13.049 5.786 1.00 92.62 203 ARG A O 1
ATOM 1607 N N . PHE A 1 204 ? -23.800 -15.127 4.933 1.00 94.81 204 PHE A N 1
ATOM 1608 C CA . PHE A 1 204 ? -23.580 -15.810 6.206 1.00 94.81 204 PHE A CA 1
ATOM 1609 C C . PHE A 1 204 ? -22.090 -15.888 6.491 1.00 94.81 204 PHE A C 1
ATOM 1611 O O . PHE A 1 204 ? -21.379 -16.748 5.980 1.00 94.81 204 PHE A O 1
ATOM 1618 N N . VAL A 1 205 ? -21.618 -14.966 7.317 1.00 95.69 205 VAL A N 1
ATOM 1619 C CA . VAL A 1 205 ? -20.194 -14.797 7.599 1.00 95.69 205 VAL A CA 1
ATOM 1620 C C . VAL A 1 205 ? -19.876 -15.049 9.064 1.00 95.69 205 VAL A C 1
ATOM 1622 O O . VAL A 1 205 ? -20.749 -14.975 9.932 1.00 95.69 205 VAL A O 1
ATOM 1625 N N . ILE A 1 206 ? -18.614 -15.356 9.344 1.00 95.12 206 ILE A N 1
ATOM 1626 C CA . ILE A 1 206 ? -18.064 -15.387 10.695 1.00 95.12 206 ILE A CA 1
ATOM 1627 C C . ILE A 1 206 ? -17.630 -13.954 11.033 1.00 95.12 206 ILE A C 1
ATOM 1629 O O . ILE A 1 206 ? -16.690 -13.448 10.413 1.00 95.12 206 ILE A O 1
ATOM 1633 N N . PRO A 1 207 ? -18.298 -13.273 11.987 1.00 90.81 207 PRO A N 1
ATOM 1634 C CA . PRO A 1 207 ? -17.839 -11.971 12.455 1.00 90.81 207 PRO A CA 1
ATOM 1635 C C . PRO A 1 207 ? -16.396 -12.092 12.951 1.00 90.81 207 PRO A C 1
ATOM 1637 O O . PRO A 1 207 ? -16.044 -13.117 13.523 1.00 90.81 207 PRO A O 1
ATOM 1640 N N . THR A 1 208 ? -15.580 -11.064 12.718 1.00 94.06 208 THR A N 1
ATOM 1641 C CA . THR A 1 208 ? -14.158 -10.989 13.116 1.00 94.06 208 THR A CA 1
ATOM 1642 C C . THR A 1 208 ? -13.197 -11.995 12.466 1.00 94.06 208 THR A C 1
ATOM 1644 O O . THR A 1 208 ? -12.069 -12.174 12.937 1.00 94.06 208 THR A O 1
ATOM 1647 N N . SER A 1 209 ? -13.601 -12.627 11.360 1.00 96.19 209 SER A N 1
ATOM 1648 C CA . SER A 1 209 ? -12.738 -13.497 10.557 1.00 96.19 209 SER A CA 1
ATOM 1649 C C . SER A 1 209 ? -12.740 -13.088 9.085 1.00 96.19 209 SER A C 1
ATOM 1651 O O . SER A 1 209 ? -13.799 -12.848 8.499 1.00 96.19 209 SER A O 1
ATOM 1653 N N . PHE A 1 210 ? -11.544 -13.019 8.499 1.00 97.25 210 PHE A N 1
ATOM 1654 C CA . PHE A 1 210 ? -11.325 -12.545 7.138 1.00 97.25 210 PHE A CA 1
ATOM 1655 C C . PHE A 1 210 ? -10.371 -13.459 6.372 1.00 97.25 210 PHE A C 1
ATOM 1657 O O . PHE A 1 210 ? -9.273 -13.733 6.848 1.00 97.25 210 PHE A O 1
ATOM 1664 N N . ASP A 1 211 ? -10.755 -13.865 5.167 1.00 96.75 211 ASP A N 1
ATOM 1665 C CA . ASP A 1 211 ? -9.895 -14.598 4.241 1.00 96.75 211 ASP A CA 1
ATOM 1666 C C . ASP A 1 211 ? -9.167 -13.608 3.332 1.00 96.75 211 ASP A C 1
ATOM 1668 O O . ASP A 1 211 ? -9.806 -12.827 2.620 1.00 96.75 211 ASP A O 1
ATOM 1672 N N . PHE A 1 212 ? -7.839 -13.653 3.357 1.00 97.31 212 PHE A N 1
ATOM 1673 C CA . PHE A 1 212 ? -6.936 -12.804 2.595 1.00 97.31 212 PHE A CA 1
ATOM 1674 C C . PHE A 1 212 ? -6.330 -13.536 1.399 1.00 97.31 212 PHE A C 1
ATOM 1676 O O . PHE A 1 212 ? -6.083 -14.743 1.419 1.00 97.31 212 PHE A O 1
ATOM 1683 N N . THR A 1 213 ? -6.037 -12.763 0.360 1.00 97.00 213 THR A N 1
ATOM 1684 C CA . THR A 1 213 ? -5.224 -13.163 -0.788 1.00 97.00 213 THR A CA 1
ATOM 1685 C C . THR A 1 213 ? -4.274 -12.018 -1.108 1.00 97.00 213 THR A C 1
ATOM 1687 O O . THR A 1 213 ? -4.721 -10.904 -1.393 1.00 97.00 213 THR A O 1
ATOM 1690 N N . VAL A 1 214 ? -2.975 -12.287 -1.019 1.00 96.00 214 VAL A N 1
ATOM 1691 C CA . VAL A 1 214 ? -1.894 -11.331 -1.265 1.00 96.00 214 VAL A CA 1
ATOM 1692 C C . VAL A 1 214 ? -1.056 -11.842 -2.423 1.00 96.00 214 VAL A C 1
ATOM 1694 O O . VAL A 1 214 ? -0.642 -12.995 -2.410 1.00 96.00 214 VAL A O 1
ATOM 1697 N N . GLU A 1 215 ? -0.798 -10.982 -3.395 1.00 94.44 215 GLU A N 1
ATOM 1698 C CA . GLU A 1 215 ? -0.005 -11.280 -4.588 1.00 94.44 215 GLU A CA 1
ATOM 1699 C C . GLU A 1 215 ? 1.161 -10.292 -4.671 1.00 94.44 215 GLU A C 1
ATOM 1701 O O . GLU A 1 215 ? 0.975 -9.103 -4.401 1.00 94.44 215 GLU A O 1
ATOM 1706 N N . SER A 1 216 ? 2.359 -10.752 -5.025 1.00 92.56 216 SER A N 1
ATOM 1707 C CA . SER A 1 216 ? 3.518 -9.877 -5.234 1.00 92.56 216 SER A CA 1
ATOM 1708 C C . SER A 1 216 ? 3.772 -9.643 -6.716 1.00 92.56 216 SER A C 1
ATOM 1710 O O . SER A 1 216 ? 3.909 -10.593 -7.476 1.00 92.56 216 SER A O 1
ATOM 1712 N N . TYR A 1 217 ? 3.920 -8.380 -7.124 1.00 87.00 217 TYR A N 1
ATOM 1713 C CA . TYR A 1 217 ? 4.242 -8.050 -8.519 1.00 87.00 217 TYR A CA 1
ATOM 1714 C C . TYR A 1 217 ? 5.716 -8.262 -8.857 1.00 87.00 217 TYR A C 1
ATOM 1716 O O . TYR A 1 217 ? 6.068 -8.448 -10.019 1.00 87.00 217 TYR A O 1
ATOM 1724 N N . VAL A 1 218 ? 6.592 -8.201 -7.851 1.00 81.75 218 VAL A N 1
ATOM 1725 C CA . VAL A 1 218 ? 8.036 -8.367 -8.026 1.00 81.75 218 VAL A CA 1
ATOM 1726 C C . VAL A 1 218 ? 8.555 -9.308 -6.945 1.00 81.75 218 VAL A C 1
ATOM 1728 O O . VAL A 1 218 ? 9.182 -8.888 -5.968 1.00 81.75 218 VAL A O 1
ATOM 1731 N N . THR A 1 219 ? 8.299 -10.604 -7.132 1.00 77.25 219 THR A N 1
ATOM 1732 C CA . THR A 1 219 ? 8.741 -11.680 -6.223 1.00 77.25 219 THR A CA 1
ATOM 1733 C C . THR A 1 219 ? 10.252 -11.692 -5.999 1.00 77.25 219 THR A C 1
ATOM 1735 O O . THR A 1 219 ? 10.709 -12.089 -4.931 1.00 77.25 219 THR A O 1
ATOM 1738 N N . ALA A 1 220 ? 11.029 -11.187 -6.963 1.00 78.19 220 ALA A N 1
ATOM 1739 C CA . ALA A 1 220 ? 12.474 -11.012 -6.843 1.00 78.19 220 ALA A CA 1
ATOM 1740 C C . ALA A 1 220 ? 12.899 -10.003 -5.753 1.00 78.19 220 ALA A C 1
ATOM 1742 O O . ALA A 1 220 ? 14.034 -10.069 -5.289 1.00 78.19 220 ALA A O 1
ATOM 1743 N N . ILE A 1 221 ? 12.019 -9.076 -5.351 1.00 83.00 221 ILE A N 1
ATOM 1744 C CA . ILE A 1 221 ? 12.271 -8.145 -4.238 1.00 83.00 221 ILE A CA 1
ATOM 1745 C C . ILE A 1 221 ? 11.554 -8.625 -2.982 1.00 83.00 221 ILE A C 1
ATOM 1747 O O . ILE A 1 221 ? 12.174 -8.754 -1.927 1.00 83.00 221 ILE A O 1
ATOM 1751 N N . TYR A 1 222 ? 10.241 -8.842 -3.090 1.00 88.62 222 TYR A N 1
ATOM 1752 C CA . TYR A 1 222 ? 9.392 -9.160 -1.951 1.00 88.62 222 TYR A CA 1
ATOM 1753 C C . TYR A 1 222 ? 8.547 -10.391 -2.239 1.00 88.62 222 TYR A C 1
ATOM 1755 O O . TYR A 1 222 ? 7.725 -10.389 -3.154 1.00 88.62 222 TYR A O 1
ATOM 1763 N N . SER A 1 223 ? 8.676 -11.419 -1.408 1.00 91.81 223 SER A N 1
ATOM 1764 C CA . SER A 1 223 ? 7.678 -12.482 -1.351 1.00 91.81 223 SER A CA 1
ATOM 1765 C C . SER A 1 223 ? 6.355 -11.947 -0.776 1.00 91.81 223 SER A C 1
ATOM 1767 O O . SER A 1 223 ? 6.357 -10.959 -0.030 1.00 91.81 223 SER A O 1
ATOM 1769 N N . PRO A 1 224 ? 5.210 -12.595 -1.049 1.00 92.75 224 PRO A N 1
ATOM 1770 C CA . PRO A 1 224 ? 3.923 -12.195 -0.469 1.00 92.75 224 PRO A CA 1
ATOM 1771 C C . PRO A 1 224 ? 3.954 -12.119 1.063 1.00 92.75 224 PRO A C 1
ATOM 1773 O O . PRO A 1 224 ? 3.398 -11.202 1.667 1.00 92.75 224 PRO A O 1
ATOM 1776 N N . THR A 1 225 ? 4.686 -13.034 1.700 1.00 92.75 225 THR A N 1
ATOM 1777 C CA . THR A 1 225 ? 4.924 -13.033 3.147 1.00 92.75 225 THR A CA 1
ATOM 1778 C C . THR A 1 225 ? 5.691 -11.788 3.599 1.00 92.75 225 THR A C 1
ATOM 1780 O O . THR A 1 225 ? 5.324 -11.155 4.590 1.00 92.75 225 THR A O 1
ATOM 1783 N N . GLN A 1 226 ? 6.733 -11.396 2.858 1.00 92.81 226 GLN A N 1
ATOM 1784 C CA . GLN A 1 226 ? 7.503 -10.185 3.149 1.00 92.81 226 GLN A CA 1
ATOM 1785 C C . GLN A 1 226 ? 6.667 -8.914 2.974 1.00 92.81 226 GLN A C 1
ATOM 1787 O O . GLN A 1 226 ? 6.822 -7.990 3.769 1.00 92.81 226 GLN A O 1
ATOM 1792 N N . LEU A 1 227 ? 5.747 -8.863 2.004 1.00 94.00 227 LEU A N 1
ATOM 1793 C CA . LEU A 1 227 ? 4.836 -7.720 1.850 1.00 94.00 227 LEU A CA 1
ATOM 1794 C C . LEU A 1 227 ? 3.986 -7.505 3.108 1.00 94.00 227 LEU A C 1
ATOM 1796 O O . LEU A 1 227 ? 3.876 -6.376 3.585 1.00 94.00 227 LEU A O 1
ATOM 1800 N N . ILE A 1 228 ? 3.446 -8.578 3.693 1.00 94.62 228 ILE A N 1
ATOM 1801 C CA . ILE A 1 228 ? 2.685 -8.497 4.948 1.00 94.62 228 ILE A CA 1
ATOM 1802 C C . ILE A 1 228 ? 3.590 -8.035 6.094 1.00 94.62 228 ILE A C 1
ATOM 1804 O O . ILE A 1 228 ? 3.236 -7.112 6.824 1.00 94.62 228 ILE A O 1
ATOM 1808 N N . GLN A 1 229 ? 4.781 -8.626 6.229 1.00 94.50 229 GLN A N 1
ATOM 1809 C CA . GLN A 1 229 ? 5.754 -8.244 7.258 1.00 94.50 229 GLN A CA 1
ATOM 1810 C C . GLN A 1 229 ? 6.132 -6.760 7.181 1.00 94.50 229 GLN A C 1
ATOM 1812 O O . GLN A 1 229 ? 6.192 -6.077 8.205 1.00 94.50 229 GLN A O 1
ATOM 1817 N N . ILE A 1 230 ? 6.390 -6.254 5.974 1.00 94.50 230 ILE A N 1
ATOM 1818 C CA . ILE A 1 230 ? 6.724 -4.849 5.736 1.00 94.50 230 ILE A CA 1
ATOM 1819 C C . ILE A 1 230 ? 5.519 -3.966 6.045 1.00 94.50 230 ILE A C 1
ATOM 1821 O O . ILE A 1 230 ? 5.682 -2.963 6.733 1.00 94.50 230 ILE A O 1
ATOM 1825 N N . ALA A 1 231 ? 4.314 -4.346 5.616 1.00 95.69 231 ALA A N 1
ATOM 1826 C CA . ALA A 1 231 ? 3.104 -3.589 5.913 1.00 95.69 231 ALA A CA 1
ATOM 1827 C C . ALA A 1 231 ? 2.847 -3.476 7.425 1.00 95.69 231 ALA A C 1
ATOM 1829 O O . ALA A 1 231 ? 2.611 -2.377 7.924 1.00 95.69 231 ALA A O 1
ATOM 1830 N N . CYS A 1 232 ? 2.978 -4.572 8.178 1.00 95.94 232 CYS A N 1
ATOM 1831 C CA . CYS A 1 232 ? 2.891 -4.545 9.639 1.00 95.94 232 CYS A CA 1
ATOM 1832 C C . CYS A 1 232 ? 3.929 -3.594 10.254 1.00 95.94 232 CYS A C 1
ATOM 1834 O O . CYS A 1 232 ? 3.579 -2.791 11.114 1.00 95.94 232 CYS A O 1
ATOM 1836 N N . LYS A 1 233 ? 5.182 -3.623 9.775 1.00 95.50 233 LYS A N 1
ATOM 1837 C CA . LYS A 1 233 ? 6.249 -2.720 10.245 1.00 95.50 233 LYS A CA 1
ATOM 1838 C C . LYS A 1 233 ? 5.990 -1.251 9.905 1.00 95.50 233 LYS A C 1
ATOM 1840 O O . LYS A 1 233 ? 6.336 -0.380 10.697 1.00 95.50 233 LYS A O 1
ATOM 1845 N N . VAL A 1 234 ? 5.413 -0.961 8.737 1.00 95.06 234 VAL A N 1
ATOM 1846 C CA . VAL A 1 234 ? 5.035 0.406 8.342 1.00 95.06 234 VAL A CA 1
ATOM 1847 C C . VAL A 1 234 ? 3.974 0.947 9.298 1.00 95.06 234 VAL A C 1
ATOM 1849 O O . VAL A 1 234 ? 4.156 2.032 9.842 1.00 95.06 234 VAL A O 1
ATOM 1852 N N . ILE A 1 235 ? 2.931 0.159 9.578 1.00 95.62 235 ILE A N 1
ATOM 1853 C CA . ILE A 1 235 ? 1.875 0.534 10.528 1.00 95.62 235 ILE A CA 1
ATOM 1854 C C . ILE A 1 235 ? 2.442 0.699 11.948 1.00 95.62 235 ILE A C 1
ATOM 1856 O O . ILE A 1 235 ? 2.145 1.685 12.615 1.00 95.62 235 ILE A O 1
ATOM 1860 N N . GLU A 1 236 ? 3.292 -0.230 12.401 1.00 95.06 236 GLU A N 1
ATOM 1861 C CA . GLU A 1 236 ? 3.974 -0.156 13.702 1.00 95.06 236 GLU A CA 1
ATOM 1862 C C . GLU A 1 236 ? 4.789 1.137 13.833 1.00 95.06 236 GLU A C 1
ATOM 1864 O O . GLU A 1 236 ? 4.676 1.840 14.836 1.00 95.06 236 GLU A O 1
ATOM 1869 N N . LYS A 1 237 ? 5.553 1.503 12.797 1.00 94.06 237 LYS A N 1
ATOM 1870 C CA . LYS A 1 237 ? 6.324 2.749 12.774 1.00 94.06 237 LYS A CA 1
ATOM 1871 C C . LYS A 1 237 ? 5.423 3.984 12.842 1.00 94.06 237 LYS A C 1
ATOM 1873 O O . LYS A 1 237 ? 5.744 4.915 13.571 1.00 94.06 237 LYS A O 1
ATOM 1878 N N . GLU A 1 238 ? 4.320 4.009 12.096 1.00 93.19 238 GLU A N 1
ATOM 1879 C CA . GLU A 1 238 ? 3.368 5.126 12.129 1.00 93.19 238 GLU A CA 1
ATOM 1880 C C . GLU A 1 238 ? 2.728 5.289 13.511 1.00 93.19 238 GLU A C 1
ATOM 1882 O O . GLU A 1 238 ? 2.726 6.394 14.052 1.00 93.19 238 GLU A O 1
ATOM 1887 N N . LEU A 1 239 ? 2.275 4.195 14.129 1.00 94.06 239 LEU A N 1
ATOM 1888 C CA . LEU A 1 239 ? 1.730 4.208 15.491 1.00 94.06 239 LEU A CA 1
ATOM 1889 C C . LEU A 1 239 ? 2.760 4.690 16.523 1.00 94.06 239 LEU A C 1
ATOM 1891 O O . LEU A 1 239 ? 2.427 5.505 17.383 1.00 94.06 239 LEU A O 1
ATOM 1895 N N . LEU A 1 240 ? 4.015 4.237 16.426 1.00 93.44 240 LEU A N 1
ATOM 1896 C CA . LEU A 1 240 ? 5.089 4.695 17.313 1.00 93.44 240 LEU A CA 1
ATOM 1897 C C . LEU A 1 240 ? 5.340 6.197 17.173 1.00 93.44 240 LEU A C 1
ATOM 1899 O O . LEU A 1 240 ? 5.417 6.883 18.192 1.00 93.44 240 LEU A O 1
ATOM 1903 N N . MET A 1 241 ? 5.375 6.722 15.942 1.00 91.88 241 MET A N 1
ATOM 1904 C CA . MET A 1 241 ? 5.516 8.162 15.712 1.00 91.88 241 MET A CA 1
ATOM 1905 C C . MET A 1 241 ? 4.403 8.943 16.423 1.00 91.88 241 MET A C 1
ATOM 1907 O O . MET A 1 241 ? 4.704 9.883 17.154 1.00 91.88 241 MET A O 1
ATOM 1911 N N . PHE A 1 242 ? 3.137 8.533 16.300 1.00 89.62 242 PHE A N 1
ATOM 1912 C CA . PHE A 1 242 ? 2.037 9.205 17.006 1.00 89.62 242 PHE A CA 1
ATOM 1913 C C . PHE A 1 242 ? 2.127 9.097 18.533 1.00 89.62 242 PHE A C 1
ATOM 1915 O O . PHE A 1 242 ? 1.674 10.002 19.226 1.00 89.62 242 PHE A O 1
ATOM 1922 N N . SER A 1 243 ? 2.737 8.036 19.066 1.00 88.69 243 SER A N 1
ATOM 1923 C CA . SER A 1 243 ? 2.897 7.861 20.514 1.00 88.69 243 SER A CA 1
ATOM 1924 C C . SER A 1 243 ? 3.936 8.794 21.152 1.00 88.69 243 SER A C 1
ATOM 1926 O O . SER A 1 243 ? 3.878 9.009 22.366 1.00 88.69 243 SER A O 1
ATOM 1928 N N . GLU A 1 244 ? 4.877 9.310 20.351 1.00 84.25 244 GLU A N 1
ATOM 1929 C CA . GLU A 1 244 ? 6.025 10.125 20.784 1.00 84.25 244 GLU A CA 1
ATOM 1930 C C . GLU A 1 244 ? 5.850 11.628 20.512 1.00 84.25 244 GLU A C 1
ATOM 1932 O O . GLU A 1 244 ? 6.525 12.447 21.135 1.00 84.25 244 GLU A O 1
ATOM 1937 N N . HIS A 1 245 ? 4.967 12.008 19.584 1.00 79.25 245 HIS A N 1
ATOM 1938 C CA . HIS A 1 245 ? 4.753 13.409 19.211 1.00 79.25 245 HIS A CA 1
ATOM 1939 C C . HIS A 1 245 ? 3.758 14.112 20.140 1.00 79.25 245 HIS A C 1
ATOM 1941 O O . HIS A 1 245 ? 2.851 13.496 20.699 1.00 79.25 245 HIS A O 1
ATOM 1947 N N . SER A 1 246 ? 3.908 15.433 20.273 1.00 77.12 246 SER A N 1
ATOM 1948 C CA . SER A 1 246 ? 2.939 16.256 20.992 1.00 77.12 246 SER A CA 1
ATOM 1949 C C . SER A 1 246 ? 1.590 16.256 20.273 1.00 77.12 246 SER A C 1
ATOM 1951 O O . SER A 1 246 ? 1.499 16.451 19.058 1.00 77.12 246 SER A O 1
ATOM 1953 N N . LEU A 1 247 ? 0.532 16.032 21.046 1.00 86.81 247 LEU A N 1
ATOM 1954 C CA . LEU A 1 247 ? -0.834 15.959 20.554 1.00 86.81 247 LEU A CA 1
ATOM 1955 C C . LEU A 1 247 ? -1.465 17.354 20.579 1.00 86.81 247 LEU A C 1
ATOM 1957 O O . LEU A 1 247 ? -1.412 18.046 21.592 1.00 86.81 247 LEU A O 1
ATOM 1961 N N . GLN A 1 248 ? -2.062 17.772 19.465 1.00 90.62 248 GLN A N 1
ATOM 1962 C CA . GLN A 1 248 ? -2.860 18.995 19.416 1.00 90.62 248 GLN A CA 1
ATOM 1963 C C . GLN A 1 248 ? -4.296 18.654 19.807 1.00 90.62 248 GLN A C 1
ATOM 1965 O O . GLN A 1 248 ? -5.000 17.981 19.050 1.00 90.62 248 GLN A O 1
ATOM 1970 N N . ILE A 1 249 ? -4.697 19.100 20.996 1.00 92.62 249 ILE A N 1
ATOM 1971 C CA . ILE A 1 249 ? -6.036 18.909 21.554 1.00 92.62 249 ILE A CA 1
ATOM 1972 C C . ILE A 1 249 ? -6.777 20.236 21.444 1.00 92.62 249 ILE A C 1
ATOM 1974 O O . ILE A 1 249 ? -6.263 21.273 21.857 1.00 92.62 249 ILE A O 1
ATOM 1978 N N . GLN A 1 250 ? -7.978 20.212 20.878 1.00 92.94 250 GLN A N 1
ATOM 1979 C CA . GLN A 1 250 ? -8.844 21.385 20.826 1.00 92.94 250 GLN A CA 1
ATOM 1980 C C . GLN A 1 250 ? -10.281 21.019 21.215 1.00 92.94 250 GLN A C 1
ATOM 1982 O O . GLN A 1 250 ? -10.709 19.888 20.967 1.00 92.94 250 GLN A O 1
ATOM 1987 N N . PRO A 1 251 ? -11.055 21.946 21.803 1.00 89.88 251 PRO A N 1
ATOM 1988 C CA . PRO A 1 251 ? -12.488 21.752 21.985 1.00 89.88 251 PRO A CA 1
ATOM 1989 C C . PRO A 1 251 ? -13.176 21.503 20.640 1.00 89.88 251 PRO A C 1
ATOM 1991 O O . PRO A 1 251 ? -12.851 22.140 19.638 1.00 89.88 251 PRO A O 1
ATOM 1994 N N . SER A 1 252 ? -14.124 20.570 20.610 1.00 87.75 252 SER A N 1
ATOM 1995 C CA . SER A 1 252 ? -14.848 20.236 19.386 1.00 87.75 252 SER A CA 1
ATOM 1996 C C . SER A 1 252 ? -15.893 21.301 19.035 1.00 87.75 252 SER A C 1
ATOM 1998 O O . SER A 1 252 ? -16.653 21.729 19.900 1.00 87.75 252 SER A O 1
ATOM 2000 N N . GLU A 1 253 ? -16.022 21.666 17.757 1.00 85.81 253 GLU A N 1
ATOM 2001 C CA . GLU A 1 253 ? -17.055 22.601 17.259 1.00 85.81 253 GLU A CA 1
ATOM 2002 C C . GLU A 1 253 ? -18.448 21.947 17.108 1.00 85.81 253 GLU A C 1
ATOM 2004 O O . GLU A 1 253 ? -19.224 22.273 16.209 1.00 85.81 253 GLU A O 1
ATOM 2009 N N . THR A 1 254 ? -18.771 20.963 17.947 1.00 87.19 254 THR A N 1
ATOM 2010 C CA . THR A 1 254 ? -20.051 20.242 17.888 1.00 87.19 254 THR A CA 1
ATOM 2011 C C . THR A 1 254 ? -20.966 20.620 19.040 1.00 87.19 254 THR A C 1
ATOM 2013 O O . THR A 1 254 ? -20.551 21.206 20.032 1.00 87.19 254 THR A O 1
ATOM 2016 N N . THR A 1 255 ? -22.238 20.236 18.931 1.00 86.62 255 THR A N 1
ATOM 2017 C CA . THR A 1 255 ? -23.213 20.367 20.022 1.00 86.62 255 THR A CA 1
ATOM 2018 C C . THR A 1 255 ? -23.037 19.302 21.111 1.00 86.62 255 THR A C 1
ATOM 2020 O O . THR A 1 255 ? -23.859 19.230 22.020 1.00 86.62 255 THR A O 1
ATOM 2023 N N . MET A 1 256 ? -22.037 18.420 20.997 1.00 87.44 256 MET A N 1
ATOM 2024 C CA . MET A 1 256 ? -21.788 17.357 21.967 1.00 87.44 256 MET A CA 1
ATOM 2025 C C . MET A 1 256 ? -21.022 17.917 23.163 1.00 87.44 256 MET A C 1
ATOM 2027 O O . MET A 1 256 ? -19.946 18.491 23.007 1.00 87.44 256 MET A O 1
ATOM 2031 N N . GLU A 1 257 ? -21.565 17.726 24.363 1.00 87.25 257 GLU A N 1
ATOM 2032 C CA . GLU A 1 257 ? -20.891 18.129 25.597 1.00 87.25 257 GLU A CA 1
ATOM 2033 C C . GLU A 1 257 ? -19.592 17.335 25.805 1.00 87.25 257 GLU A C 1
ATOM 2035 O O . GLU A 1 257 ? -19.508 16.159 25.441 1.00 87.25 257 GLU A O 1
ATOM 2040 N N . LYS A 1 258 ? -18.586 17.979 26.418 1.00 90.00 258 LYS A N 1
ATOM 2041 C CA . LYS A 1 258 ? -17.317 17.351 26.847 1.00 90.00 258 LYS A CA 1
ATOM 2042 C C . LYS A 1 258 ? -16.597 16.614 25.712 1.00 90.00 258 LYS A C 1
ATOM 2044 O O . LYS A 1 258 ? -16.081 15.506 25.877 1.00 90.00 258 LYS A O 1
ATOM 2049 N N . CYS A 1 259 ? -16.614 17.236 24.535 1.00 93.06 259 CYS A N 1
ATOM 2050 C CA . CYS A 1 259 ? -16.068 16.694 23.303 1.00 93.06 259 CYS A CA 1
ATOM 2051 C C . CYS A 1 259 ? -14.790 17.434 22.900 1.00 93.06 259 CYS A C 1
ATOM 2053 O O . CYS A 1 259 ? -14.763 18.665 22.821 1.00 93.06 259 CYS A O 1
ATOM 2055 N N . VAL A 1 260 ? -13.752 16.669 22.580 1.00 94.12 260 VAL A N 1
ATOM 2056 C CA . VAL A 1 260 ? -12.452 17.168 22.125 1.00 94.12 260 VAL A CA 1
ATOM 2057 C C . VAL A 1 260 ? -12.101 16.580 20.764 1.00 94.12 260 VAL A C 1
ATOM 2059 O O . VAL A 1 260 ? -12.479 15.453 20.435 1.00 94.12 260 VAL A O 1
ATOM 2062 N N . ASP A 1 261 ? -11.345 17.344 19.991 1.00 94.38 261 ASP A N 1
ATOM 2063 C CA . ASP A 1 261 ? -10.795 16.954 18.703 1.00 94.38 261 ASP A CA 1
ATOM 2064 C C . ASP A 1 261 ? -9.273 16.838 18.826 1.00 94.38 261 ASP A C 1
ATOM 2066 O O . ASP A 1 261 ? -8.587 17.784 19.216 1.00 94.38 261 ASP A O 1
ATOM 2070 N N . LEU A 1 262 ? -8.745 15.667 18.475 1.00 94.06 262 LEU A N 1
ATOM 2071 C CA . LEU A 1 262 ? -7.313 15.406 18.385 1.00 94.06 262 LEU A CA 1
ATOM 2072 C C . LEU A 1 262 ? -6.866 15.548 16.931 1.00 94.06 262 LEU A C 1
ATOM 2074 O O . LEU A 1 262 ? -7.316 14.791 16.063 1.00 94.06 262 LEU A O 1
ATOM 2078 N N . ILE A 1 263 ? -5.976 16.503 16.662 1.00 92.75 263 ILE A N 1
ATOM 2079 C CA . ILE A 1 263 ? -5.481 16.775 15.309 1.00 92.75 263 ILE A CA 1
ATOM 2080 C C . ILE A 1 263 ? -4.245 15.923 15.024 1.00 92.75 263 ILE A C 1
ATOM 2082 O O . ILE A 1 263 ? -3.165 16.142 15.572 1.00 92.75 263 ILE A O 1
ATOM 2086 N N . LEU A 1 264 ? -4.410 14.945 14.133 1.00 91.50 264 LEU A N 1
ATOM 2087 C CA . LEU A 1 264 ? -3.380 13.979 13.762 1.00 91.50 264 LEU A CA 1
ATOM 2088 C C . LEU A 1 264 ? -2.806 14.322 12.383 1.00 91.50 264 LEU A C 1
ATOM 2090 O O . LEU A 1 264 ? -3.378 13.971 11.347 1.00 91.50 264 LEU A O 1
ATOM 2094 N N . HIS A 1 265 ? -1.666 15.013 12.356 1.00 89.94 265 HIS A N 1
ATOM 2095 C CA . HIS A 1 265 ? -0.966 15.352 11.112 1.00 89.94 265 HIS A CA 1
ATOM 2096 C C . HIS A 1 265 ? -0.385 14.107 10.437 1.00 89.94 265 HIS A C 1
ATOM 2098 O O . HIS A 1 265 ? 0.158 13.225 11.091 1.00 89.94 265 HIS A O 1
ATOM 2104 N N . ASN A 1 266 ? -0.488 14.049 9.111 1.00 86.31 266 ASN A N 1
ATOM 2105 C CA . ASN A 1 266 ? -0.108 12.915 8.264 1.00 86.31 266 ASN A CA 1
ATOM 2106 C C . ASN A 1 266 ? -0.788 11.587 8.644 1.00 86.31 266 ASN A C 1
ATOM 2108 O O . ASN A 1 266 ? -0.273 10.518 8.333 1.00 86.31 266 ASN A O 1
ATOM 2112 N N . CYS A 1 267 ? -1.958 11.650 9.286 1.00 86.00 267 CYS A N 1
ATOM 2113 C CA . CYS A 1 267 ? -2.772 10.485 9.611 1.00 86.00 267 CYS A CA 1
ATOM 2114 C C . CYS A 1 267 ? -3.882 10.294 8.572 1.00 86.00 267 CYS A C 1
ATOM 2116 O O . CYS A 1 267 ? -4.562 11.244 8.169 1.00 86.00 267 CYS A O 1
ATOM 2118 N N . ASP A 1 268 ? -4.089 9.055 8.140 1.00 86.81 268 ASP A N 1
ATOM 2119 C CA . ASP A 1 268 ? -5.197 8.671 7.274 1.00 86.81 268 ASP A CA 1
ATOM 2120 C C . ASP A 1 268 ? -6.153 7.702 7.994 1.00 86.81 268 ASP A C 1
ATOM 2122 O O . ASP A 1 268 ? -5.991 7.366 9.166 1.00 86.81 268 ASP A O 1
ATOM 2126 N N . TYR A 1 269 ? -7.176 7.232 7.278 1.00 91.12 269 TYR A N 1
ATOM 2127 C CA . TYR A 1 269 ? -8.142 6.275 7.820 1.00 91.12 269 TYR A CA 1
ATOM 2128 C C . TYR A 1 269 ? -7.526 4.930 8.239 1.00 91.12 269 TYR A C 1
ATOM 2130 O O . TYR A 1 269 ? -8.164 4.215 9.004 1.00 91.12 269 TYR A O 1
ATOM 2138 N N . THR A 1 270 ? -6.331 4.569 7.760 1.00 92.00 270 THR A N 1
ATOM 2139 C CA . THR A 1 270 ? -5.634 3.319 8.110 1.00 92.00 270 THR A CA 1
ATOM 2140 C C . THR A 1 270 ? -5.289 3.322 9.598 1.00 92.00 270 THR A C 1
ATOM 2142 O O . THR A 1 270 ? -5.7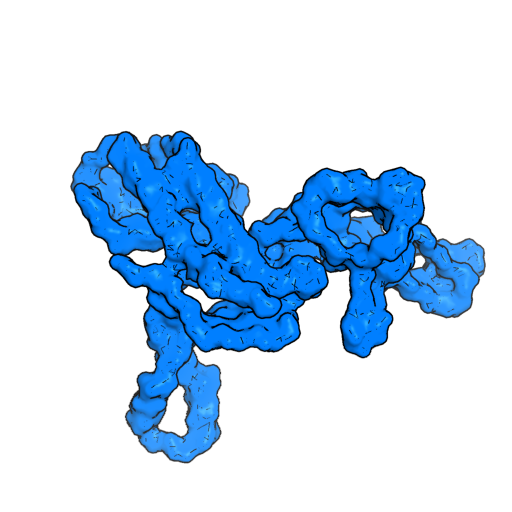18 2.440 10.344 1.00 92.00 270 THR A O 1
ATOM 2145 N N . ILE A 1 271 ? -4.579 4.359 10.047 1.00 93.50 271 ILE A N 1
ATOM 2146 C CA . ILE A 1 271 ? -4.191 4.523 11.452 1.00 93.50 271 ILE A CA 1
ATOM 2147 C C . ILE A 1 271 ? -5.362 5.050 12.279 1.00 93.50 271 ILE A C 1
ATOM 2149 O O . ILE A 1 271 ? -5.650 4.524 13.352 1.00 93.50 271 ILE A O 1
ATOM 2153 N N . GLY A 1 272 ? -6.106 6.020 11.748 1.00 93.62 272 GLY A N 1
ATOM 2154 C CA . GLY A 1 272 ? -7.231 6.638 12.440 1.00 93.62 272 GLY A CA 1
ATOM 2155 C C . GLY A 1 272 ? -8.309 5.647 12.882 1.00 93.62 272 GLY A C 1
ATOM 2156 O O . GLY A 1 272 ? -8.703 5.654 14.046 1.00 93.62 272 GLY A O 1
ATOM 2157 N N . LYS A 1 273 ? -8.747 4.742 11.991 1.00 95.06 273 LYS A N 1
ATOM 2158 C CA . LYS A 1 273 ? -9.755 3.721 12.338 1.00 9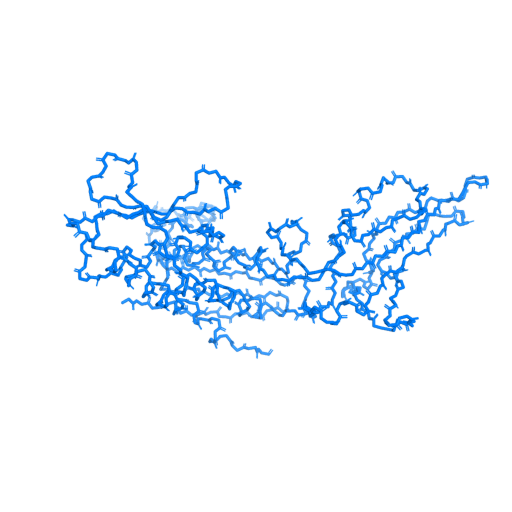5.06 273 LYS A CA 1
ATOM 2159 C C . LYS A 1 273 ? -9.204 2.623 13.244 1.00 95.06 273 LYS A C 1
ATOM 2161 O O . LYS A 1 273 ? -9.947 2.082 14.055 1.00 95.06 273 LYS A O 1
ATOM 2166 N N . THR A 1 274 ? -7.910 2.323 13.143 1.00 94.69 274 THR A N 1
ATOM 2167 C CA . THR A 1 274 ? -7.227 1.409 14.071 1.00 94.69 274 THR A CA 1
ATOM 2168 C C . THR A 1 274 ? -7.273 1.957 15.501 1.00 94.69 274 THR A C 1
ATOM 2170 O O . THR A 1 274 ? -7.678 1.245 16.418 1.00 94.69 274 THR A O 1
ATOM 2173 N N . LEU A 1 275 ? -6.929 3.238 15.678 1.00 94.19 275 LEU A N 1
ATOM 2174 C CA . LEU A 1 275 ? -6.963 3.914 16.977 1.00 94.19 275 LEU A CA 1
ATOM 2175 C C . LEU A 1 275 ? -8.391 4.081 17.505 1.00 94.19 275 LEU A C 1
ATOM 2177 O O . LEU A 1 275 ? -8.632 3.810 18.677 1.00 94.19 275 LEU A O 1
ATOM 2181 N N . GLU A 1 276 ? -9.340 4.469 16.647 1.00 94.50 276 GLU A N 1
ATOM 2182 C CA . GLU A 1 276 ? -10.768 4.539 16.993 1.00 94.50 276 GLU A CA 1
ATOM 2183 C C . GLU A 1 276 ? -11.269 3.199 17.538 1.00 94.50 276 GLU A C 1
ATOM 2185 O O . GLU A 1 276 ? -11.870 3.160 18.610 1.00 94.50 276 GLU A O 1
ATOM 2190 N N . TYR A 1 277 ? -10.981 2.098 16.836 1.00 93.50 277 TYR A N 1
ATOM 2191 C CA . TYR A 1 277 ? -11.384 0.764 17.265 1.00 93.50 277 TYR A CA 1
ATOM 2192 C C . TYR A 1 277 ? -10.776 0.392 18.621 1.00 93.50 277 TYR A C 1
ATOM 2194 O O . TYR A 1 277 ? -11.505 -0.054 19.512 1.00 93.50 277 TYR A O 1
ATOM 2202 N N . TYR A 1 278 ? -9.465 0.597 18.801 1.00 93.00 278 TYR A N 1
ATOM 2203 C CA . TYR A 1 278 ? -8.794 0.290 20.065 1.00 93.00 278 TYR A CA 1
ATOM 2204 C C . TYR A 1 278 ? -9.394 1.091 21.222 1.00 93.00 278 TYR A C 1
ATOM 2206 O O . TYR A 1 278 ? -9.737 0.522 22.259 1.00 93.00 278 TYR A O 1
ATOM 2214 N N . LEU A 1 279 ? -9.561 2.402 21.035 1.00 91.81 279 LEU A N 1
ATOM 2215 C CA . LEU A 1 279 ? -10.081 3.300 22.060 1.00 91.81 279 LEU A CA 1
ATOM 2216 C C . LEU A 1 279 ? -11.540 2.995 22.416 1.00 91.81 279 LEU A C 1
ATOM 2218 O O . LEU A 1 279 ? -11.900 3.040 23.586 1.00 91.81 279 LEU A O 1
ATOM 2222 N N . PHE A 1 280 ? -12.364 2.635 21.429 1.00 89.69 280 PHE A N 1
ATOM 2223 C CA . PHE A 1 280 ? -13.762 2.260 21.644 1.00 89.69 280 PHE A CA 1
ATOM 2224 C C . PHE A 1 280 ? -13.915 0.944 22.415 1.00 89.69 280 PHE A C 1
ATOM 2226 O O . PHE A 1 280 ? -14.811 0.788 23.242 1.00 89.69 280 PHE A O 1
ATOM 2233 N N . THR A 1 281 ? -13.069 -0.040 22.110 1.00 87.12 281 THR A N 1
ATOM 2234 C CA . THR A 1 281 ? -13.209 -1.396 22.658 1.00 87.12 281 THR A CA 1
ATOM 2235 C C . THR A 1 281 ? -12.435 -1.613 23.957 1.00 87.12 281 THR A C 1
ATOM 2237 O O . THR A 1 281 ? -12.724 -2.562 24.694 1.00 87.12 281 THR A O 1
ATOM 2240 N N . THR A 1 282 ? -11.467 -0.749 24.261 1.00 85.94 282 THR A N 1
ATOM 2241 C CA . THR A 1 282 ? -10.692 -0.802 25.503 1.00 85.94 282 THR A CA 1
ATOM 2242 C C . THR A 1 282 ? -11.454 -0.125 26.631 1.00 85.94 282 THR A C 1
ATOM 2244 O O . THR A 1 282 ? -11.913 1.006 26.514 1.00 85.94 282 THR A O 1
ATOM 2247 N N . LYS A 1 283 ? -11.566 -0.819 27.766 1.00 77.00 283 LYS A N 1
ATOM 2248 C CA . LYS A 1 283 ? -12.106 -0.235 28.993 1.00 77.00 283 LYS A CA 1
ATOM 2249 C C . LYS A 1 283 ? -10.998 0.522 29.712 1.00 77.00 283 LYS A C 1
ATOM 2251 O O . LYS A 1 283 ? -10.265 -0.071 30.499 1.00 77.00 283 LYS A O 1
ATOM 2256 N N . PHE A 1 284 ? -10.873 1.808 29.422 1.00 76.31 284 PHE A N 1
ATOM 2257 C CA . PHE A 1 284 ? -10.087 2.709 30.258 1.00 76.31 284 PHE A CA 1
ATOM 2258 C C . PHE A 1 284 ? -10.840 3.006 31.559 1.00 76.31 284 PHE A C 1
ATOM 2260 O O . PHE A 1 284 ? -12.056 2.838 31.633 1.00 76.31 284 PHE A O 1
ATOM 2267 N N . ASN A 1 285 ? -10.143 3.548 32.559 1.00 75.75 285 ASN A N 1
ATOM 2268 C CA . ASN A 1 285 ? -10.784 4.209 33.708 1.00 75.75 285 ASN A CA 1
ATOM 2269 C C . ASN A 1 285 ? -11.438 5.557 33.326 1.00 75.75 285 ASN A C 1
ATOM 2271 O O . ASN A 1 285 ? -11.693 6.394 34.186 1.00 75.75 285 ASN A O 1
ATOM 2275 N N . ILE A 1 286 ? -11.673 5.774 32.032 1.00 81.31 286 ILE A N 1
ATOM 2276 C CA . ILE A 1 286 ? -12.242 6.974 31.440 1.00 81.31 286 ILE A CA 1
ATOM 2277 C C . ILE A 1 286 ? -13.460 6.523 30.638 1.00 81.31 286 ILE A C 1
ATOM 2279 O O . ILE A 1 286 ? -13.341 5.731 29.701 1.00 81.31 286 ILE A O 1
ATOM 2283 N N . ASP A 1 287 ? -14.631 7.034 31.008 1.00 85.81 287 ASP A N 1
ATOM 2284 C CA . ASP A 1 287 ? -15.884 6.732 30.322 1.00 85.81 287 ASP A CA 1
ATOM 2285 C C . ASP A 1 287 ? -15.971 7.548 29.017 1.00 85.81 287 ASP A C 1
ATOM 2287 O O . ASP A 1 287 ? -16.353 8.724 29.022 1.00 85.81 287 ASP A O 1
ATOM 2291 N N . ILE A 1 288 ? -15.625 6.917 27.892 1.00 89.81 288 ILE A N 1
ATOM 2292 C CA . ILE A 1 288 ? -15.828 7.462 26.542 1.00 89.81 288 ILE A CA 1
ATOM 2293 C C . ILE A 1 288 ? -17.284 7.220 26.127 1.00 89.81 288 ILE A C 1
ATOM 2295 O O . ILE A 1 288 ? -17.749 6.082 26.080 1.00 89.81 288 ILE A O 1
ATOM 2299 N N . THR A 1 289 ? -18.010 8.291 25.809 1.00 90.88 289 THR A N 1
ATOM 2300 C CA . THR A 1 289 ? -19.410 8.228 25.356 1.00 90.88 289 THR A CA 1
ATOM 2301 C C . THR A 1 289 ? -19.514 8.146 23.839 1.00 90.88 289 THR A C 1
ATOM 2303 O O . THR A 1 289 ? -20.459 7.556 23.313 1.00 90.88 289 THR A O 1
ATOM 2306 N N . TYR A 1 290 ? -18.540 8.714 23.128 1.00 92.19 290 TYR A N 1
ATOM 2307 C CA . TYR A 1 290 ? -18.489 8.706 21.675 1.00 92.19 290 TYR A CA 1
ATOM 2308 C C . TYR A 1 290 ? -17.055 8.825 21.174 1.00 92.19 290 TYR A C 1
ATOM 2310 O O . TYR A 1 290 ? -16.242 9.549 21.747 1.00 92.19 290 TYR A O 1
ATOM 2318 N N . ILE A 1 291 ? -16.763 8.153 20.064 1.00 94.12 291 ILE A N 1
ATOM 2319 C CA . ILE A 1 291 ? -15.493 8.288 19.367 1.00 94.12 291 ILE A CA 1
ATOM 2320 C C . ILE A 1 291 ? -15.686 8.124 17.866 1.00 94.12 291 ILE A C 1
ATOM 2322 O O . ILE A 1 291 ? -16.435 7.261 17.413 1.00 94.12 291 ILE A O 1
ATOM 2326 N N . THR A 1 292 ? -15.004 8.957 17.089 1.00 94.25 292 THR A N 1
ATOM 2327 C CA . THR A 1 292 ? -14.936 8.804 15.638 1.00 94.25 292 THR A CA 1
ATOM 2328 C C . THR A 1 292 ? -13.646 9.396 15.098 1.00 94.25 292 THR A C 1
ATOM 2330 O O . THR A 1 292 ? -13.208 10.470 15.502 1.00 94.25 292 THR A O 1
ATOM 2333 N N . PHE A 1 293 ? -13.076 8.735 14.107 1.00 95.12 293 PHE A N 1
ATOM 2334 C CA . PHE A 1 293 ? -12.076 9.292 13.226 1.00 95.12 293 PHE A CA 1
ATOM 2335 C C . PHE A 1 293 ? -12.752 9.813 11.963 1.00 95.12 293 PHE A C 1
ATOM 2337 O O . PHE A 1 293 ? -13.511 9.093 11.303 1.00 95.12 293 PHE A O 1
ATOM 2344 N N . LEU A 1 294 ? -12.457 11.057 11.609 1.00 93.19 294 LEU A N 1
ATOM 2345 C CA . LEU A 1 294 ? -12.932 11.672 10.383 1.00 93.19 294 LEU A CA 1
ATOM 2346 C C . LEU A 1 294 ? -11.830 12.477 9.699 1.00 93.19 294 LEU A C 1
ATOM 2348 O O . LEU A 1 294 ? -10.850 12.913 10.302 1.00 93.19 294 LEU A O 1
ATOM 2352 N N . LYS A 1 295 ? -12.029 12.688 8.404 1.00 91.12 295 LYS A N 1
ATOM 2353 C CA . LYS A 1 295 ? -11.196 13.548 7.578 1.00 91.12 295 LYS A CA 1
ATOM 2354 C C . LYS A 1 295 ? -12.122 14.417 6.742 1.00 91.12 295 LYS A C 1
ATOM 2356 O O . LYS A 1 295 ? -12.864 13.871 5.925 1.00 91.12 295 LYS A O 1
ATOM 2361 N N . ASN A 1 296 ? -12.109 15.727 6.985 1.00 87.44 296 ASN A N 1
ATOM 2362 C CA . ASN A 1 296 ? -13.074 16.664 6.401 1.00 87.44 296 ASN A CA 1
ATOM 2363 C C . ASN A 1 296 ? -12.975 16.703 4.873 1.00 87.44 296 ASN A C 1
ATOM 2365 O O . ASN A 1 296 ? -13.996 16.683 4.188 1.00 87.44 296 ASN A O 1
ATOM 2369 N N . HIS A 1 297 ? -11.753 16.687 4.340 1.00 86.38 297 HIS A N 1
ATOM 2370 C CA . HIS A 1 297 ? -11.500 16.608 2.911 1.00 86.38 297 HIS A CA 1
ATOM 2371 C C . HIS A 1 297 ? -10.441 15.541 2.574 1.00 86.38 297 HIS A C 1
ATOM 2373 O O . HIS A 1 297 ? -9.428 15.426 3.268 1.00 86.38 297 HIS A O 1
ATOM 2379 N N . PRO A 1 298 ? -10.583 14.780 1.468 1.00 80.50 298 PRO A N 1
ATOM 2380 C CA . PRO A 1 298 ? -9.571 13.804 1.043 1.00 80.50 298 PRO A CA 1
ATOM 2381 C C . PRO A 1 298 ? -8.151 14.378 0.900 1.00 80.50 298 PRO A C 1
ATOM 2383 O O . PRO A 1 298 ? -7.176 13.663 1.131 1.00 80.50 298 PRO A O 1
ATOM 2386 N N . HIS A 1 299 ? -8.041 15.665 0.549 1.00 80.31 299 HIS A N 1
ATOM 2387 C CA . HIS A 1 299 ? -6.767 16.382 0.384 1.00 80.31 299 HIS A CA 1
ATOM 2388 C C . HIS A 1 299 ? -6.188 16.969 1.676 1.00 80.31 299 HIS A C 1
ATOM 2390 O O . HIS A 1 299 ? -5.061 17.466 1.647 1.00 80.31 299 HIS A O 1
ATOM 2396 N N . ASP A 1 300 ? -6.908 16.904 2.799 1.00 85.56 300 ASP A N 1
ATOM 2397 C CA . ASP A 1 300 ? -6.373 17.387 4.069 1.00 85.56 300 ASP A CA 1
ATOM 2398 C C . ASP A 1 300 ? -5.163 16.548 4.476 1.00 85.56 300 ASP A C 1
ATOM 2400 O O . ASP A 1 300 ? -5.110 15.334 4.271 1.00 85.56 300 ASP A O 1
ATOM 2404 N N . LYS A 1 301 ? -4.153 17.187 5.059 1.00 86.06 301 LYS A N 1
ATOM 2405 C CA . LYS A 1 301 ? -2.974 16.471 5.565 1.00 86.06 301 LYS A CA 1
ATOM 2406 C C . LYS A 1 301 ? -3.148 15.981 6.995 1.00 86.06 301 LYS A C 1
ATOM 2408 O O . LYS A 1 301 ? -2.295 15.248 7.469 1.00 86.06 301 LYS A O 1
ATOM 2413 N N . HIS A 1 302 ? -4.230 16.355 7.666 1.00 90.69 302 HIS A N 1
ATOM 2414 C CA . HIS A 1 302 ? -4.539 15.915 9.017 1.00 90.69 302 HIS A CA 1
ATOM 2415 C C . HIS A 1 302 ? -5.834 15.099 9.034 1.00 90.69 302 HIS A C 1
ATOM 2417 O O . HIS A 1 302 ? -6.719 15.290 8.197 1.00 90.69 302 HIS A O 1
ATOM 2423 N N . GLY A 1 303 ? -5.915 14.170 9.978 1.00 92.12 303 GLY A N 1
ATOM 2424 C CA . GLY A 1 303 ? -7.153 13.530 10.403 1.00 92.12 303 GLY A CA 1
ATOM 2425 C C . GLY A 1 303 ? -7.578 14.072 11.762 1.00 92.12 303 GLY A C 1
ATOM 2426 O O . GLY A 1 303 ? -6.749 14.591 12.510 1.00 92.12 303 GLY A O 1
ATOM 2427 N N . ILE A 1 304 ? -8.863 13.949 12.078 1.00 94.00 304 ILE A N 1
ATOM 2428 C CA . ILE A 1 304 ? -9.424 14.364 13.361 1.00 94.00 304 ILE A CA 1
ATOM 2429 C C . ILE A 1 304 ? -9.940 13.119 14.065 1.00 94.00 304 ILE A C 1
ATOM 2431 O O . ILE A 1 304 ? -10.843 12.445 13.565 1.00 94.00 304 ILE A O 1
ATOM 2435 N N . LEU A 1 305 ? -9.367 12.818 15.226 1.00 95.00 305 LEU A N 1
ATOM 2436 C CA . LEU A 1 305 ? -9.917 11.831 16.144 1.00 95.00 305 LEU A CA 1
ATOM 2437 C C . LEU A 1 305 ? -10.732 12.574 17.202 1.00 95.00 305 LEU A C 1
ATOM 2439 O O . LEU A 1 305 ? -10.184 13.233 18.081 1.00 95.00 305 LEU A O 1
ATOM 2443 N N . ARG A 1 306 ? -12.051 12.498 17.074 1.00 94.88 306 ARG A N 1
ATOM 2444 C CA . ARG A 1 306 ? -13.010 13.165 17.948 1.00 94.88 306 ARG A CA 1
ATOM 2445 C C . ARG A 1 306 ? -13.442 12.221 19.053 1.00 94.88 306 ARG A C 1
ATOM 2447 O O . ARG A 1 306 ? -13.876 11.107 18.759 1.00 94.88 306 ARG A O 1
ATOM 2454 N N . ILE A 1 307 ? -13.349 12.676 20.296 1.00 94.25 307 ILE A N 1
ATOM 2455 C CA . ILE A 1 307 ? -13.664 11.887 21.487 1.00 94.25 307 ILE A CA 1
ATOM 2456 C C . ILE A 1 307 ? -14.576 12.714 22.388 1.00 94.25 307 ILE A C 1
ATOM 2458 O O . ILE A 1 307 ? -14.255 13.855 22.712 1.00 94.25 307 ILE A O 1
ATOM 2462 N N . ALA A 1 308 ? -15.701 12.136 22.799 1.00 93.50 308 ALA A N 1
ATOM 2463 C CA . ALA A 1 308 ? -16.548 12.695 23.842 1.00 93.50 308 ALA A CA 1
ATOM 2464 C C . ALA A 1 308 ? -16.478 11.828 25.095 1.00 93.50 308 ALA A C 1
ATOM 2466 O O . ALA A 1 308 ? -16.482 10.593 25.023 1.00 93.50 308 ALA A O 1
ATOM 2467 N N . PHE A 1 309 ? -16.428 12.494 26.240 1.00 92.88 309 PHE A N 1
ATOM 2468 C CA . PHE A 1 309 ? -16.311 11.862 27.543 1.00 92.88 309 PHE A CA 1
ATOM 2469 C C . PHE A 1 309 ? -17.575 12.080 28.366 1.00 92.88 309 PHE A C 1
ATOM 2471 O O . PHE A 1 309 ? -18.358 13.001 28.138 1.00 92.88 309 PHE A O 1
ATOM 2478 N N . LYS A 1 310 ? -17.780 11.229 29.366 1.00 90.69 310 LYS A N 1
ATOM 2479 C CA . LYS A 1 310 ? -18.852 11.418 30.349 1.00 90.69 310 LYS A CA 1
ATOM 2480 C C . LYS A 1 310 ? -18.548 12.561 31.321 1.00 90.69 310 LYS A C 1
ATOM 2482 O O . LYS A 1 310 ? -19.451 13.288 31.741 1.00 90.69 310 LYS A O 1
ATOM 2487 N N . GLU A 1 311 ? -17.275 12.736 31.658 1.00 90.06 311 GLU A N 1
ATOM 2488 C CA . GLU A 1 311 ? -16.745 13.772 32.549 1.00 90.06 311 GLU A CA 1
ATOM 2489 C C . GLU A 1 311 ? -15.552 14.463 31.892 1.00 90.06 311 GLU A C 1
ATOM 2491 O O . GLU A 1 311 ? -14.858 13.836 31.091 1.00 90.06 311 GLU A O 1
ATOM 2496 N N . ASP A 1 312 ? -15.323 15.738 32.216 1.00 87.56 312 ASP A N 1
ATOM 2497 C CA . ASP A 1 312 ? -14.215 16.504 31.645 1.00 87.56 312 ASP A CA 1
ATOM 2498 C C . ASP A 1 312 ? -12.882 15.848 32.007 1.00 87.56 312 ASP A C 1
ATOM 2500 O O . ASP A 1 312 ? -12.644 15.481 33.158 1.00 87.56 312 ASP A O 1
ATOM 2504 N N . GLN A 1 313 ? -12.026 15.673 31.005 1.00 90.50 313 GLN A N 1
ATOM 2505 C CA . GLN A 1 313 ? -10.708 15.066 31.155 1.00 90.50 313 GLN A CA 1
ATOM 2506 C C . GLN A 1 313 ? -9.635 16.129 30.944 1.00 90.50 313 GLN A C 1
ATOM 2508 O O . GLN A 1 313 ? -9.808 17.030 30.121 1.00 90.50 313 GLN A O 1
ATOM 2513 N N . THR A 1 314 ? -8.520 16.023 31.666 1.00 90.75 314 THR A N 1
ATOM 2514 C CA . THR A 1 314 ? -7.384 16.924 31.447 1.00 90.75 314 THR A CA 1
ATOM 2515 C C . THR A 1 314 ? -6.612 16.522 30.191 1.00 90.75 314 THR A C 1
ATOM 2517 O O . THR A 1 314 ? -6.654 15.366 29.752 1.00 90.75 314 THR A O 1
ATOM 2520 N N . GLU A 1 315 ? -5.881 17.471 29.608 1.00 90.25 315 GLU A N 1
ATOM 2521 C CA . GLU A 1 315 ? -5.046 17.212 28.432 1.00 90.25 315 GLU A CA 1
ATOM 2522 C C . GLU A 1 315 ? -3.991 16.132 28.703 1.00 90.25 315 GLU A C 1
ATOM 2524 O O . GLU A 1 315 ? -3.719 15.305 27.829 1.00 90.25 315 GLU A O 1
ATOM 2529 N N . GLU A 1 316 ? -3.436 16.073 29.918 1.00 90.69 316 GLU A N 1
ATOM 2530 C CA . GLU A 1 316 ? -2.465 15.049 30.311 1.00 90.69 316 GLU A CA 1
ATOM 2531 C C . GLU A 1 316 ? -3.089 13.653 30.295 1.00 90.69 316 GLU A C 1
ATOM 2533 O O . GLU A 1 316 ? -2.490 12.711 29.770 1.00 90.69 316 GLU A O 1
ATOM 2538 N N . THR A 1 317 ? -4.309 13.515 30.822 1.00 91.25 317 THR A N 1
ATOM 2539 C CA . THR A 1 317 ? -5.043 12.247 30.834 1.00 91.25 317 THR A CA 1
ATOM 2540 C C . THR A 1 317 ? -5.363 11.778 29.416 1.00 91.25 317 THR A C 1
ATOM 2542 O O . THR A 1 317 ? -5.131 10.612 29.085 1.00 91.25 317 THR A O 1
ATOM 2545 N N . ILE A 1 318 ? -5.835 12.683 28.553 1.00 91.38 318 ILE A N 1
ATOM 2546 C CA . ILE A 1 318 ? -6.141 12.376 27.148 1.00 91.38 318 ILE A CA 1
ATOM 2547 C C . ILE A 1 318 ? -4.867 11.967 26.397 1.00 91.38 318 ILE A C 1
ATOM 2549 O O . ILE A 1 318 ? -4.870 10.982 25.658 1.00 91.38 318 ILE A O 1
ATOM 2553 N N . THR A 1 319 ? -3.764 12.684 26.618 1.00 91.75 319 THR A N 1
ATOM 2554 C CA . THR A 1 319 ? -2.471 12.399 25.981 1.00 91.75 319 THR A CA 1
ATOM 2555 C C . THR A 1 319 ? -1.915 11.044 26.418 1.00 91.75 319 THR A C 1
ATOM 2557 O O . THR A 1 319 ? -1.452 10.270 25.579 1.00 91.75 319 THR A O 1
ATOM 2560 N N . ALA A 1 320 ? -1.997 10.715 27.711 1.00 90.94 320 ALA A N 1
ATOM 2561 C CA . ALA A 1 320 ? -1.568 9.420 28.233 1.00 90.94 320 ALA A CA 1
ATOM 2562 C C . ALA A 1 320 ? -2.390 8.268 27.631 1.00 90.94 320 ALA A C 1
ATOM 2564 O O . ALA A 1 320 ? -1.810 7.306 27.123 1.00 90.94 320 ALA A O 1
ATOM 2565 N N . MET A 1 321 ? -3.721 8.409 27.603 1.00 92.06 321 MET A N 1
ATOM 2566 C CA . MET A 1 321 ? -4.637 7.444 26.984 1.00 92.06 321 MET A CA 1
ATOM 2567 C C . MET A 1 321 ? -4.325 7.245 25.494 1.00 92.06 321 MET A C 1
ATOM 2569 O O . MET A 1 321 ? -4.272 6.114 25.011 1.00 92.06 321 MET A O 1
ATOM 2573 N N . PHE A 1 322 ? -4.088 8.332 24.757 1.00 92.56 322 PHE A N 1
ATOM 2574 C CA . PHE A 1 322 ? -3.762 8.274 23.334 1.00 92.56 322 PHE A CA 1
ATOM 2575 C C . PHE A 1 322 ? -2.406 7.597 23.069 1.00 92.56 322 PHE A C 1
ATOM 2577 O O . PHE A 1 322 ? -2.300 6.749 22.179 1.00 92.56 322 PHE A O 1
ATOM 2584 N N . SER A 1 323 ? -1.373 7.921 23.855 1.00 92.56 323 SER A N 1
ATOM 2585 C CA . SER A 1 323 ? -0.048 7.296 23.732 1.00 92.56 323 SER A CA 1
ATOM 2586 C C . SER A 1 323 ? -0.101 5.796 24.042 1.00 92.56 323 SER A C 1
ATOM 2588 O O . SER A 1 323 ? 0.496 4.993 23.320 1.00 92.56 323 SER A O 1
ATOM 2590 N N . GLU A 1 324 ? -0.858 5.396 25.070 1.00 92.06 324 GLU A N 1
ATOM 2591 C CA . GLU A 1 324 ? -1.120 3.986 25.377 1.00 92.06 324 GLU A CA 1
ATOM 2592 C C . GLU A 1 324 ? -1.848 3.296 24.220 1.00 92.06 324 GLU A C 1
ATOM 2594 O O . GLU A 1 324 ? -1.404 2.243 23.760 1.00 92.06 324 GLU A O 1
ATOM 2599 N N . ALA A 1 325 ? -2.901 3.918 23.683 1.00 93.12 325 ALA A N 1
ATOM 2600 C CA . ALA A 1 325 ? -3.646 3.381 22.552 1.00 93.12 325 ALA A CA 1
ATOM 2601 C C . ALA A 1 325 ? -2.763 3.135 21.326 1.00 93.12 325 ALA A C 1
ATOM 2603 O O . ALA A 1 325 ? -2.877 2.087 20.688 1.00 93.12 325 ALA A O 1
ATOM 2604 N N . CYS A 1 326 ? -1.842 4.051 21.021 1.00 94.12 326 CYS A N 1
ATOM 2605 C CA . CYS A 1 326 ? -0.881 3.875 19.937 1.00 94.12 326 CYS A CA 1
ATOM 2606 C C . CYS A 1 326 ? 0.026 2.658 20.171 1.00 94.12 326 CYS A C 1
ATOM 2608 O O . CYS A 1 326 ? 0.161 1.813 19.286 1.00 94.12 326 CYS A O 1
ATOM 2610 N N . LYS A 1 327 ? 0.612 2.537 21.369 1.00 93.50 327 LYS A N 1
ATOM 2611 C CA . LYS A 1 327 ? 1.544 1.449 21.718 1.00 93.50 327 LYS A CA 1
ATOM 2612 C C . LYS A 1 327 ? 0.862 0.087 21.744 1.00 93.50 327 LYS A C 1
ATOM 2614 O O . LYS A 1 327 ? 1.408 -0.896 21.252 1.00 93.50 327 LYS A O 1
ATOM 2619 N N . GLU A 1 328 ? -0.341 0.022 22.292 1.00 93.12 328 GLU A N 1
ATOM 2620 C CA . GLU A 1 328 ? -1.090 -1.224 22.411 1.00 93.12 328 GLU A CA 1
ATOM 2621 C C . GLU A 1 328 ? -1.693 -1.670 21.074 1.00 93.12 328 GLU A C 1
ATOM 2623 O O . GLU A 1 328 ? -1.705 -2.868 20.779 1.00 93.12 328 GLU A O 1
ATOM 2628 N N . SER A 1 329 ? -2.083 -0.727 20.208 1.00 94.25 329 SER A N 1
ATOM 2629 C CA . SER A 1 329 ? -2.565 -1.033 18.853 1.00 94.25 329 SER A CA 1
ATOM 2630 C C . SER A 1 329 ? -1.520 -1.751 17.993 1.00 94.25 329 SER A C 1
ATOM 2632 O O . SER A 1 329 ? -1.887 -2.523 17.107 1.00 94.25 329 SER A O 1
ATOM 2634 N N . ILE A 1 330 ? -0.221 -1.580 18.273 1.00 94.44 330 ILE A N 1
ATOM 2635 C CA . ILE A 1 330 ? 0.864 -2.305 17.584 1.00 94.44 330 ILE A CA 1
ATOM 2636 C C . ILE A 1 330 ? 0.686 -3.819 17.725 1.00 94.44 330 ILE A C 1
ATOM 2638 O O . ILE A 1 330 ? 0.962 -4.570 16.788 1.00 94.44 330 ILE A O 1
ATOM 2642 N N . LYS A 1 331 ? 0.173 -4.287 18.871 1.00 93.44 331 LYS A N 1
ATOM 2643 C CA . LYS A 1 331 ? -0.001 -5.719 19.136 1.00 93.44 331 LYS A CA 1
ATOM 2644 C C . LYS A 1 331 ? -0.966 -6.381 18.153 1.00 93.44 331 LYS A C 1
ATOM 2646 O O . LYS A 1 331 ? -0.803 -7.567 17.879 1.00 93.44 331 LYS A O 1
ATOM 2651 N N . TYR A 1 332 ? -1.899 -5.633 17.555 1.00 93.44 332 TYR A N 1
ATOM 2652 C CA . TYR A 1 332 ? -2.759 -6.150 16.487 1.00 93.44 332 TYR A CA 1
ATOM 2653 C C . TYR A 1 332 ? -1.981 -6.577 15.234 1.00 93.44 332 TYR A C 1
ATOM 2655 O O . TYR A 1 332 ? -2.422 -7.466 14.511 1.00 93.44 332 TYR A O 1
ATOM 2663 N N . PHE A 1 333 ? -0.809 -5.992 14.991 1.00 94.69 333 PHE A N 1
ATOM 2664 C CA . PHE A 1 333 ? 0.006 -6.247 13.803 1.00 94.69 333 PHE A CA 1
ATOM 2665 C C . PHE A 1 333 ? 1.184 -7.193 14.069 1.00 94.69 333 PHE A C 1
ATOM 2667 O O . PHE A 1 333 ? 1.980 -7.455 13.166 1.00 94.69 333 PHE A O 1
ATOM 2674 N N . ASN A 1 334 ? 1.272 -7.782 15.268 1.00 92.56 334 ASN A N 1
ATOM 2675 C CA . ASN A 1 334 ? 2.287 -8.793 15.583 1.00 92.56 334 ASN A CA 1
ATOM 2676 C C . ASN A 1 334 ? 2.153 -10.072 14.744 1.00 92.56 334 ASN A C 1
ATOM 2678 O O . ASN A 1 334 ? 3.140 -10.789 14.608 1.00 92.56 334 ASN A O 1
ATOM 2682 N N . VAL A 1 335 ? 1.004 -10.306 14.102 1.00 88.38 335 VAL A N 1
ATOM 2683 C CA . VAL A 1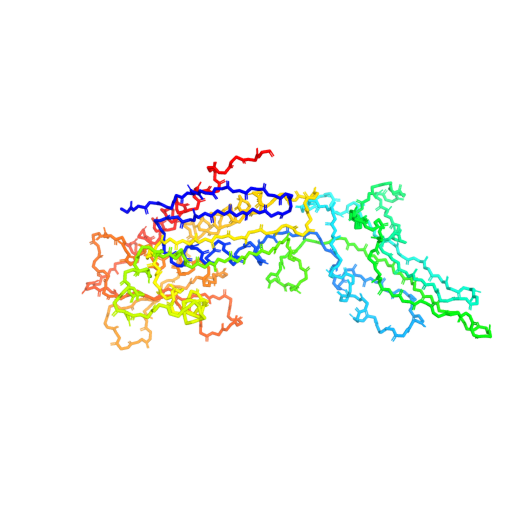 335 ? 0.813 -11.382 13.113 1.00 88.38 335 VAL A CA 1
ATOM 2684 C C . VAL A 1 335 ? 1.880 -11.382 12.014 1.00 88.38 335 VAL A C 1
ATOM 2686 O O . VAL A 1 335 ? 2.289 -12.440 11.550 1.00 88.38 335 VAL A O 1
ATOM 2689 N N . GLY A 1 336 ? 2.427 -10.216 11.648 1.00 83.19 336 GLY A N 1
ATOM 2690 C CA . GLY A 1 336 ? 3.544 -10.151 10.705 1.00 83.19 336 GLY A CA 1
ATOM 2691 C C . GLY A 1 336 ? 4.803 -10.869 11.211 1.00 83.19 336 GLY A C 1
ATOM 2692 O O . GLY A 1 336 ? 5.544 -11.434 10.417 1.00 83.19 336 GLY A O 1
ATOM 2693 N N . LYS A 1 337 ? 5.043 -10.896 12.527 1.00 86.44 337 LYS A N 1
ATOM 2694 C CA . LYS A 1 337 ? 6.199 -11.571 13.149 1.00 86.44 337 LYS A CA 1
ATOM 2695 C C . LYS A 1 337 ? 6.013 -13.092 13.220 1.00 86.44 337 LYS A C 1
ATOM 2697 O O . LYS A 1 337 ? 7.002 -13.814 13.297 1.00 86.44 337 LYS A O 1
ATOM 2702 N N . GLU A 1 338 ? 4.769 -13.569 13.197 1.00 82.62 338 GLU A N 1
ATOM 2703 C CA . GLU A 1 338 ? 4.424 -14.997 13.254 1.00 82.62 338 GLU A CA 1
ATOM 2704 C C . GLU A 1 338 ? 4.611 -15.695 11.900 1.00 82.62 338 GLU A C 1
ATOM 2706 O O . GLU A 1 338 ? 4.938 -16.883 11.851 1.00 82.62 338 GLU A O 1
ATOM 2711 N N . LEU A 1 339 ? 4.479 -14.942 10.805 1.00 79.81 339 LEU A N 1
ATOM 2712 C CA . LEU A 1 339 ? 4.732 -15.425 9.454 1.00 79.81 339 LEU A CA 1
ATOM 2713 C C . LEU A 1 339 ? 6.205 -15.808 9.274 1.00 79.81 339 LEU A C 1
ATOM 2715 O O . LEU A 1 339 ? 7.094 -14.952 9.249 1.00 79.81 339 LEU A O 1
ATOM 2719 N N . LYS A 1 340 ? 6.469 -17.101 9.079 1.00 68.25 340 LYS A N 1
ATOM 2720 C CA . LYS A 1 340 ? 7.797 -17.587 8.690 1.00 68.25 340 LYS A CA 1
ATOM 2721 C C . LYS A 1 340 ? 7.989 -17.361 7.193 1.00 68.25 340 LYS A C 1
ATOM 2723 O O . LYS A 1 340 ? 7.181 -17.825 6.391 1.00 68.25 340 LYS A O 1
ATOM 2728 N N . SER A 1 341 ? 9.071 -16.689 6.804 1.00 57.59 341 SER A N 1
ATOM 2729 C CA . SER A 1 341 ? 9.533 -16.751 5.416 1.00 57.59 341 SER A CA 1
ATOM 2730 C C . SER A 1 341 ? 9.951 -18.197 5.145 1.00 57.59 341 SER A C 1
ATOM 2732 O O . SER A 1 341 ? 10.884 -18.679 5.792 1.00 57.59 341 SER A O 1
ATOM 2734 N N . LYS A 1 342 ? 9.215 -18.896 4.281 1.00 49.00 342 LYS A N 1
ATOM 2735 C CA . LYS A 1 342 ? 9.649 -20.193 3.758 1.00 49.00 342 LYS A CA 1
ATOM 2736 C C . LYS A 1 342 ? 10.767 -20.006 2.749 1.00 49.00 342 LYS A C 1
ATOM 2738 O O . LYS A 1 342 ? 10.697 -19.004 2.001 1.00 49.00 342 LYS A O 1
#